Protein AF-A0A7C2YQ38-F1 (afdb_monomer)

Secondary structure (DSSP, 8-state):
--SSHHHHHHHHHHHHHHHHHHHHHHS-----PPBPHHHHHHHHHHH-HHHHHHHHHHHHHTTHHHHHHHTTSPEEEEEEEEEEE--SS--TT---EEEEEEEEEEEEEEE-HHHHHHHHHHHHHHHHHHHHHHHHHHHHHHHHHHHHHHHHHHHHHHHHHHHHHHHHHHHHHHHHHHHHTTSS-HHHHHHHHHHHHHHHHHHHHHHHHHHHHHHHHHHHHSS----BPPPPS----PPPSS--HHHHHHHHHHH-HHHHHHHHHHHHHHHHHHHHHTTTSPEEEEEEEEEEEEEESS-----EEEEEEEEEEE-

Mean predicted aligned error: 11.02 Å

Nearest PDB structures (foldseek):
  1ek9-assembly1_A  TM=8.409E-01  e=4.532E-16  Escherichia coli
  2vdd-assembly1_A  TM=8.383E-01  e=6.255E-16  Escherichia coli K-12
  2xmn-assembly1_C  TM=8.403E-01  e=1.832E-15  Escherichia coli K-12
  2wmz-assembly1_B  TM=8.077E-01  e=1.138E-14  Escherichia coli K-12
  5azs-assembly1_A  TM=7.840E-01  e=5.908E-09  Pseudomonas aeruginosa PAO1

Solvent-accessible surface area (backbone atoms only — not comparable to full-atom values): 17035 Å² total; per-residue (Å²): 138,76,76,66,64,67,58,53,56,55,54,51,50,53,50,51,53,51,49,54,54,51,50,56,64,68,56,62,79,74,69,89,66,49,48,41,72,69,56,47,46,59,36,20,69,78,43,18,63,74,49,44,54,43,48,52,52,27,60,53,24,66,46,38,33,58,59,34,45,51,70,60,35,78,45,76,47,80,50,76,47,79,46,77,49,77,72,90,80,68,64,92,89,64,72,59,37,37,36,43,36,41,36,41,39,38,41,28,50,74,41,48,65,38,55,56,44,47,24,54,42,24,45,49,47,24,54,36,24,50,27,52,34,55,42,44,48,54,52,47,53,50,54,48,49,55,30,52,53,46,28,55,51,29,54,49,53,35,52,53,45,55,51,50,47,52,53,45,49,53,51,42,54,50,44,48,54,33,34,76,72,67,77,42,52,75,64,59,43,51,56,43,51,52,50,44,53,52,45,52,52,52,42,56,52,31,53,50,50,27,51,51,28,44,50,55,34,20,63,35,35,66,48,83,77,87,47,64,58,73,82,65,96,80,78,85,82,77,79,66,84,72,80,51,66,68,58,52,53,50,51,43,71,78,64,33,35,67,55,52,32,53,51,49,52,50,52,41,52,56,48,48,54,52,27,62,69,42,60,75,46,72,30,36,30,42,39,36,34,42,37,40,42,40,48,50,80,83,62,78,56,72,72,46,75,46,80,46,73,51,77,47,76,47,112

Sequence (315 aa):
MWKNYLKISNFLRVKVILFVLLFYLFFGFKGAEALDFFECYNKAKAYDPKYLSVYYEYRASLTFPQQALASLLPQVEFSYLRRNYRFITAPYYYTDYTADTSAINLRQAILNIPNIIEYKQNDIRSDMGEKKLNYATQELIKRVADAYFEVLYYEEALRVIEEEKKAIFEQLKMIKKLFEAGEATLTDVHDVEARYSSIQFRLIEAEKNLYTAKNNLRRIIGEEPIALARLGEEVYFPEPKPSNIDEWIKIAKENSNVVKYYSLAKDIAEYEIKKQTFENLPKIDFVAGYIKTNTLEYLKTASIDYYIFGIQINF

Structure (mmCIF, N/CA/C/O backbone):
data_AF-A0A7C2YQ38-F1
#
_entry.id   AF-A0A7C2YQ38-F1
#
loop_
_atom_site.group_PDB
_atom_site.id
_atom_site.type_symbol
_atom_site.label_atom_id
_atom_site.label_alt_id
_atom_site.label_comp_id
_atom_site.label_asym_id
_atom_site.label_entity_id
_atom_site.label_seq_id
_atom_site.pdbx_PDB_ins_code
_atom_site.Cartn_x
_atom_site.Cartn_y
_atom_site.Cartn_z
_atom_site.occupancy
_atom_site.B_iso_or_equiv
_atom_site.auth_seq_id
_atom_site.auth_comp_id
_atom_site.auth_asym_id
_atom_site.auth_atom_id
_atom_site.pdbx_PDB_model_num
ATOM 1 N N . MET A 1 1 ? -11.130 70.944 30.150 1.00 50.09 1 MET A N 1
ATOM 2 C CA . MET A 1 1 ? -10.395 70.104 29.171 1.00 50.09 1 MET A CA 1
ATOM 3 C C . MET A 1 1 ? -10.361 68.594 29.486 1.00 50.09 1 MET A C 1
ATOM 5 O O . MET A 1 1 ? -9.759 67.862 28.718 1.00 50.09 1 MET A O 1
ATOM 9 N N . TRP A 1 2 ? -11.038 68.077 30.527 1.00 44.16 2 TRP A N 1
ATOM 10 C CA . TRP A 1 2 ? -10.935 66.655 30.935 1.00 44.16 2 TRP A CA 1
ATOM 11 C C . TRP A 1 2 ? -12.129 65.744 30.567 1.00 44.16 2 TRP A C 1
ATOM 13 O O . TRP A 1 2 ? -12.070 64.541 30.787 1.00 44.16 2 TRP A O 1
ATOM 23 N N . LYS A 1 3 ? -13.215 66.269 29.975 1.00 46.31 3 LYS A N 1
ATOM 24 C CA . LYS A 1 3 ? -14.412 65.462 29.633 1.00 46.31 3 LYS A CA 1
ATOM 25 C C . LYS A 1 3 ? -14.351 64.744 28.272 1.00 46.31 3 LYS A C 1
ATOM 27 O O . LYS A 1 3 ? -15.149 63.841 28.043 1.00 46.31 3 LYS A O 1
ATOM 32 N N . ASN A 1 4 ? -13.401 65.084 27.395 1.00 49.94 4 ASN A N 1
ATOM 33 C CA . ASN A 1 4 ? -13.332 64.502 26.043 1.00 49.94 4 ASN A CA 1
ATOM 34 C C . ASN A 1 4 ? -12.480 63.222 25.949 1.00 49.94 4 ASN A C 1
ATOM 36 O O . ASN A 1 4 ? -12.694 62.431 25.037 1.00 49.94 4 ASN A O 1
ATOM 40 N N . TYR A 1 5 ? -11.591 62.955 26.912 1.00 47.81 5 TYR A N 1
ATOM 41 C CA . TYR A 1 5 ? -10.738 61.757 26.892 1.00 47.81 5 TYR A CA 1
ATOM 42 C C . TYR A 1 5 ? -11.470 60.471 27.321 1.00 47.81 5 TYR A C 1
ATOM 44 O O . TYR A 1 5 ? -11.182 59.399 26.793 1.00 47.81 5 TYR A O 1
ATOM 52 N N . LEU A 1 6 ? -12.486 60.564 28.189 1.00 47.28 6 LEU A N 1
ATOM 53 C CA . LEU A 1 6 ? -13.292 59.405 28.613 1.00 47.28 6 LEU A CA 1
ATOM 54 C C . LEU A 1 6 ? -14.284 58.904 27.547 1.00 47.28 6 LEU A C 1
ATOM 56 O O . LEU A 1 6 ? -14.674 57.740 27.577 1.00 47.28 6 LEU A O 1
ATOM 60 N N . LYS A 1 7 ? -14.686 59.743 26.581 1.00 48.94 7 LYS A N 1
ATOM 61 C CA . LYS A 1 7 ? -15.554 59.303 25.472 1.00 48.94 7 LYS A CA 1
ATOM 62 C C . LYS A 1 7 ? -14.789 58.520 24.400 1.00 48.94 7 LYS A C 1
ATOM 64 O O . LYS A 1 7 ? -15.364 57.626 23.788 1.00 48.94 7 LYS A O 1
ATOM 69 N N . ILE A 1 8 ? -13.501 58.811 24.206 1.00 53.12 8 ILE A N 1
ATOM 70 C CA . ILE A 1 8 ? -12.667 58.168 23.178 1.00 53.12 8 ILE A CA 1
ATOM 71 C C . ILE A 1 8 ? -12.262 56.742 23.601 1.00 53.12 8 ILE A C 1
ATOM 73 O O . ILE A 1 8 ? -12.236 55.845 22.760 1.00 53.12 8 ILE A O 1
ATOM 77 N N . SER A 1 9 ? -12.046 56.486 24.898 1.00 53.66 9 SER A N 1
ATOM 78 C CA . SER A 1 9 ? -11.690 55.144 25.396 1.00 53.66 9 SER A CA 1
ATOM 79 C C . SER A 1 9 ? -12.843 54.135 25.301 1.00 53.66 9 SER A C 1
ATOM 81 O O . SER A 1 9 ? -12.617 52.980 24.936 1.00 53.66 9 SER A O 1
ATOM 83 N N . ASN A 1 10 ? -14.085 54.567 25.544 1.00 53.88 10 ASN A N 1
ATOM 84 C CA . ASN A 1 10 ? -15.267 53.718 25.364 1.00 53.88 10 ASN A CA 1
ATOM 85 C C . ASN A 1 10 ? -15.555 53.443 23.880 1.00 53.88 10 ASN A C 1
ATOM 87 O O . ASN A 1 10 ? -15.941 52.330 23.533 1.00 53.88 10 ASN A O 1
ATOM 91 N N . PHE A 1 11 ? -15.297 54.407 22.992 1.00 56.97 11 PHE A N 1
ATOM 92 C CA . PHE A 1 11 ? -15.486 54.223 21.549 1.00 56.97 11 PHE A CA 1
ATOM 93 C C . PHE A 1 11 ? -14.460 53.251 20.940 1.00 56.97 11 PHE A C 1
ATOM 95 O O . PHE A 1 11 ? -14.817 52.432 20.093 1.00 56.97 11 PHE A O 1
ATOM 102 N N . LEU A 1 12 ? -13.201 53.283 21.406 1.00 57.03 12 LEU A N 1
ATOM 103 C CA . LEU A 1 12 ? -12.191 52.292 21.017 1.00 57.03 12 LEU A CA 1
ATOM 104 C C . LEU A 1 12 ? -12.489 50.901 21.592 1.00 57.03 12 LEU A C 1
ATOM 106 O O . LEU A 1 12 ? -12.369 49.921 20.863 1.00 57.03 12 LEU A O 1
ATOM 110 N N . ARG A 1 13 ? -12.927 50.791 22.855 1.00 58.19 13 ARG A N 1
ATOM 111 C CA . ARG A 1 13 ? -13.306 49.494 23.451 1.00 58.19 13 ARG A CA 1
ATOM 112 C C . ARG A 1 13 ? -14.463 48.831 22.708 1.00 58.19 13 ARG A C 1
ATOM 114 O O . ARG A 1 13 ? -14.383 47.644 22.419 1.00 58.19 13 ARG A O 1
ATOM 121 N N . VAL A 1 14 ? -15.494 49.594 22.343 1.00 62.25 14 VAL A N 1
ATOM 122 C CA . VAL A 1 14 ? -16.643 49.069 21.587 1.00 62.25 14 VAL A CA 1
ATOM 123 C C . VAL A 1 14 ? -16.223 48.611 20.189 1.00 62.25 14 VAL A C 1
ATOM 125 O O . VAL A 1 14 ? -16.640 47.539 19.767 1.00 62.25 14 VAL A O 1
ATOM 128 N N . LYS A 1 15 ? -15.337 49.345 19.497 1.00 62.16 15 LYS A N 1
ATOM 129 C CA . LYS A 1 15 ? -14.805 48.915 18.193 1.00 62.16 15 LYS A CA 1
ATOM 130 C C . LYS A 1 15 ? -13.916 47.676 18.281 1.00 62.16 15 LYS A C 1
ATOM 132 O O . LYS A 1 15 ? -14.018 46.831 17.404 1.00 62.16 15 LYS A O 1
ATOM 137 N N . VAL A 1 16 ? -13.093 47.534 19.322 1.00 65.44 16 VAL A N 1
ATOM 138 C CA . VAL A 1 16 ? -12.274 46.326 19.531 1.00 65.44 16 VAL A CA 1
ATOM 139 C C . VAL A 1 16 ? -13.160 45.119 19.849 1.00 65.44 16 VAL A C 1
ATOM 141 O O . VAL A 1 16 ? -12.952 44.058 19.275 1.00 65.44 16 VAL A O 1
ATOM 144 N N . ILE A 1 17 ? -14.199 45.281 20.674 1.00 67.31 17 ILE A N 1
ATOM 145 C CA . ILE A 1 17 ? -15.166 44.210 20.971 1.00 67.31 17 ILE A CA 1
ATOM 146 C C . ILE A 1 17 ? -15.957 43.815 19.712 1.00 67.31 17 ILE A C 1
ATOM 148 O O . ILE A 1 17 ? -16.105 42.628 19.435 1.00 67.31 17 ILE A O 1
ATOM 152 N N . LEU A 1 18 ? -16.399 44.788 18.905 1.00 64.75 18 LEU A N 1
ATOM 153 C CA . LEU A 1 18 ? -17.049 44.531 17.613 1.00 64.75 18 LEU A CA 1
ATOM 154 C C . LEU A 1 18 ? -16.111 43.859 16.608 1.00 64.75 18 LEU A C 1
ATOM 156 O O . LEU A 1 18 ? -16.561 42.994 15.867 1.00 64.75 18 LEU A O 1
ATOM 160 N N . PHE A 1 19 ? -14.823 44.211 16.593 1.00 65.69 19 PHE A N 1
ATOM 161 C CA . PHE A 1 19 ? -13.836 43.600 15.702 1.00 65.69 19 PHE A CA 1
ATOM 162 C C . PHE A 1 19 ? -13.500 42.163 16.124 1.00 65.69 19 PHE A C 1
ATOM 164 O O . PHE A 1 19 ? -13.376 41.302 15.265 1.00 65.69 19 PHE A O 1
ATOM 171 N N . VAL A 1 20 ? -13.439 41.870 17.429 1.00 63.84 20 VAL A N 1
ATOM 172 C CA . VAL A 1 20 ? -13.268 40.501 17.954 1.00 63.84 20 VAL A CA 1
ATOM 173 C C . VAL A 1 20 ? -14.511 39.639 17.687 1.00 63.84 20 VAL A C 1
ATOM 175 O O . VAL A 1 20 ? -14.368 38.482 17.302 1.00 63.84 20 VAL A O 1
ATOM 178 N N . LEU A 1 21 ? -15.722 40.200 17.801 1.00 59.84 21 LEU A N 1
ATOM 179 C CA . LEU A 1 21 ? -16.973 39.516 17.437 1.00 59.84 21 LEU A CA 1
ATOM 180 C C . LEU A 1 21 ? -17.090 39.263 15.925 1.00 59.84 21 LEU A C 1
ATOM 182 O O . LEU A 1 21 ? -17.513 38.183 15.522 1.00 59.84 21 LEU A O 1
ATOM 186 N N . LEU A 1 22 ? -16.667 40.212 15.083 1.00 59.94 22 LEU A N 1
ATOM 187 C CA . LEU A 1 22 ? -16.601 40.031 13.626 1.00 59.94 22 LEU A CA 1
ATOM 188 C C . LEU A 1 22 ? -15.510 39.037 13.208 1.00 59.94 22 LEU A C 1
ATOM 190 O O . LEU A 1 22 ? -15.711 38.294 12.251 1.00 59.94 22 LEU A O 1
ATOM 194 N N . PHE A 1 23 ? -14.393 38.967 13.936 1.00 57.75 23 PHE A N 1
ATOM 195 C CA . PHE A 1 23 ? -13.338 37.979 13.697 1.00 57.75 23 PHE A CA 1
ATOM 196 C C . PHE A 1 23 ? -13.794 36.557 14.062 1.00 57.75 23 PHE A C 1
ATOM 198 O O . PHE A 1 23 ? -13.494 35.619 13.329 1.00 57.75 23 PHE A O 1
ATOM 205 N N . TYR A 1 24 ? -14.597 36.404 15.123 1.00 57.00 24 TYR A N 1
ATOM 206 C CA . TYR A 1 24 ? -15.258 35.138 15.480 1.00 57.00 24 TYR A CA 1
ATOM 207 C C . TYR A 1 24 ? -16.374 34.722 14.503 1.00 57.00 24 TYR A C 1
ATOM 209 O O . TYR A 1 24 ? -16.662 33.537 14.380 1.00 57.00 24 TYR A O 1
ATOM 217 N N . LEU A 1 25 ? -16.992 35.673 13.796 1.00 55.84 25 LEU A N 1
ATOM 218 C CA . LEU A 1 25 ? -17.982 35.399 12.745 1.00 55.84 25 LEU A CA 1
ATOM 219 C C . LEU A 1 25 ? -17.340 35.033 11.394 1.00 55.84 25 LEU A C 1
ATOM 221 O O . LEU A 1 25 ? -17.961 34.323 10.608 1.00 55.84 25 LEU A O 1
ATOM 225 N N . PHE A 1 26 ? -16.110 35.490 11.125 1.00 51.31 26 PHE A N 1
ATOM 226 C CA . PHE A 1 26 ? -15.375 35.189 9.887 1.00 51.31 26 PHE A CA 1
ATOM 227 C C . PHE A 1 26 ? -14.464 33.958 9.982 1.00 51.31 26 PHE A C 1
ATOM 229 O O . PHE A 1 26 ? -14.290 33.257 8.985 1.00 51.31 26 PHE A O 1
ATOM 236 N N . PHE A 1 27 ? -13.921 33.641 11.161 1.00 53.16 27 PHE A N 1
ATOM 237 C CA . PHE A 1 27 ? -13.373 32.311 11.433 1.00 53.16 27 PHE A CA 1
ATOM 238 C C . PHE A 1 27 ? -14.529 31.393 11.795 1.00 53.16 27 PHE A C 1
ATOM 240 O O . PHE A 1 27 ? -14.828 31.178 12.966 1.00 53.16 27 PHE A O 1
ATOM 247 N N . GLY A 1 28 ? -15.213 30.916 10.753 1.00 45.47 28 GLY A N 1
ATOM 248 C CA . GLY A 1 28 ? -16.338 30.008 10.876 1.00 45.47 28 GLY A CA 1
ATOM 249 C C . GLY A 1 28 ? -16.062 28.940 11.925 1.00 45.47 28 GLY A C 1
ATOM 250 O O . GLY A 1 28 ? -15.048 28.240 11.869 1.00 45.47 28 GLY A O 1
ATOM 251 N N . PHE A 1 29 ? -16.989 28.825 12.874 1.00 45.28 29 PHE A N 1
ATOM 252 C CA . PHE A 1 29 ? -17.226 27.581 13.581 1.00 45.28 29 PHE A CA 1
ATOM 253 C C . PHE A 1 29 ? -17.320 26.489 12.512 1.00 45.28 29 PHE A C 1
ATOM 255 O O . PHE A 1 29 ? -18.365 26.306 11.891 1.00 45.28 29 PHE A O 1
ATOM 262 N N . LYS A 1 30 ? -16.224 25.764 12.266 1.00 49.22 30 LYS A N 1
ATOM 263 C CA . LYS A 1 30 ? -16.366 24.387 11.821 1.00 49.22 30 LYS A CA 1
ATOM 264 C C . LYS A 1 30 ? -17.066 23.723 12.988 1.00 49.22 30 LYS A C 1
ATOM 266 O O . LYS A 1 30 ? -16.442 23.492 14.024 1.00 49.22 30 LYS A O 1
ATOM 271 N N . GLY A 1 31 ? -18.380 23.552 12.860 1.00 43.62 31 GLY A N 1
ATOM 272 C CA . GLY A 1 31 ? -19.107 22.662 13.742 1.00 43.62 31 GLY A CA 1
ATOM 273 C C . GLY A 1 31 ? -18.291 21.382 13.829 1.00 43.62 31 GLY A C 1
ATOM 274 O O . GLY A 1 31 ? -17.765 20.912 12.818 1.00 43.62 31 GLY A O 1
ATOM 275 N N . ALA A 1 32 ? -18.101 20.881 15.044 1.00 53.31 32 ALA A N 1
ATOM 276 C CA . ALA A 1 32 ? -17.631 19.524 15.240 1.00 53.31 32 ALA A CA 1
ATOM 277 C C . ALA A 1 32 ? -18.749 18.597 14.743 1.00 53.31 32 ALA A C 1
ATOM 279 O O . ALA A 1 32 ? -19.528 18.065 15.529 1.00 53.31 32 ALA A O 1
ATOM 280 N N . GLU A 1 33 ? -18.906 18.524 13.423 1.00 69.12 33 GLU A N 1
ATOM 281 C CA . GLU A 1 33 ? -19.765 17.555 12.776 1.00 69.12 33 GLU A CA 1
ATOM 282 C C . GLU A 1 33 ? -19.118 16.193 12.983 1.00 69.12 33 GLU A C 1
ATOM 284 O O . GLU A 1 33 ? -17.893 16.039 12.940 1.00 69.12 33 GLU A O 1
ATOM 289 N N . ALA A 1 34 ? -19.952 15.223 13.336 1.00 77.00 34 ALA A N 1
ATOM 290 C CA . ALA A 1 34 ? -19.492 13.869 13.539 1.00 77.00 34 ALA A CA 1
ATOM 291 C C . ALA A 1 34 ? -18.930 13.349 12.211 1.00 77.00 34 ALA A C 1
ATOM 293 O O . ALA A 1 34 ? -19.574 13.487 11.173 1.00 77.00 34 ALA A O 1
ATOM 294 N N . LEU A 1 35 ? -17.737 12.759 12.253 1.00 82.81 35 LEU A N 1
ATOM 295 C CA . LEU A 1 35 ? -17.070 12.234 11.068 1.00 82.81 35 LEU A CA 1
ATOM 296 C C . LEU A 1 35 ? -17.931 11.134 10.442 1.00 82.81 35 LEU A C 1
ATOM 298 O O . LEU A 1 35 ? -18.225 10.111 11.076 1.00 82.81 35 LEU A O 1
ATOM 302 N N . ASP A 1 36 ? -18.318 11.348 9.190 1.00 89.31 36 ASP A N 1
ATOM 303 C CA . ASP A 1 36 ? -18.982 10.336 8.377 1.00 89.31 36 ASP A CA 1
ATOM 304 C C . ASP A 1 36 ? -17.959 9.365 7.763 1.00 89.31 36 ASP A C 1
ATOM 306 O O . ASP A 1 36 ? -16.774 9.681 7.594 1.00 89.31 36 ASP A O 1
ATOM 310 N N . PHE A 1 37 ? -18.419 8.174 7.383 1.00 90.56 37 PHE A N 1
ATOM 311 C CA . PHE A 1 37 ? -17.608 7.154 6.727 1.00 90.56 37 PHE A CA 1
ATOM 312 C C . PHE A 1 37 ? -16.851 7.705 5.507 1.00 90.56 37 PHE A C 1
ATOM 314 O O . PHE A 1 37 ? -15.652 7.449 5.347 1.00 90.56 37 PHE A O 1
ATOM 321 N N . PHE A 1 38 ? -17.517 8.493 4.655 1.00 91.56 38 PHE A N 1
ATOM 322 C CA . PHE A 1 38 ? -16.880 9.059 3.463 1.00 91.56 38 PHE A CA 1
ATOM 323 C C . PHE A 1 38 ? -15.791 10.077 3.807 1.00 91.56 38 PHE A C 1
ATOM 325 O O . PHE A 1 38 ? -14.772 10.150 3.113 1.00 91.56 38 PHE A O 1
ATOM 332 N N . GLU A 1 39 ? -15.957 10.835 4.889 1.00 92.06 39 GLU A N 1
ATOM 333 C CA . GLU A 1 39 ? -14.929 11.753 5.374 1.00 92.06 39 GLU A CA 1
ATOM 334 C C . GLU A 1 39 ? -13.723 10.997 5.929 1.00 92.06 39 GLU A C 1
ATOM 336 O O . GLU A 1 39 ? -12.584 11.321 5.575 1.00 92.06 39 GLU A O 1
ATOM 341 N N . CYS A 1 40 ? -13.957 9.941 6.718 1.00 93.06 40 CYS A N 1
ATOM 342 C CA . CYS A 1 40 ? -12.902 9.044 7.184 1.00 93.06 40 CYS A CA 1
ATOM 343 C C . CYS A 1 40 ? -12.133 8.431 6.008 1.00 93.06 40 CYS A C 1
ATOM 345 O O . CYS A 1 40 ? -10.903 8.433 6.016 1.00 93.06 40 CYS A O 1
ATOM 347 N N . TYR A 1 41 ? -12.827 7.966 4.967 1.00 95.00 41 TYR A N 1
ATOM 348 C CA . TYR A 1 41 ? -12.193 7.428 3.762 1.00 95.00 41 TYR A CA 1
ATOM 349 C C . TYR A 1 41 ? -11.358 8.482 3.020 1.00 95.00 41 TYR A C 1
ATOM 351 O O . TYR A 1 41 ? -10.209 8.220 2.652 1.00 95.00 41 TYR A O 1
ATOM 359 N N . ASN A 1 42 ? -11.890 9.692 2.833 1.00 93.88 42 ASN A N 1
ATOM 360 C CA . ASN A 1 42 ? -11.166 10.776 2.169 1.00 93.88 42 ASN A CA 1
ATOM 361 C C . ASN A 1 42 ? -9.903 11.183 2.938 1.00 93.88 42 ASN A C 1
ATOM 363 O O . ASN A 1 42 ? -8.855 11.390 2.323 1.00 93.88 42 ASN A O 1
ATOM 367 N N . LYS A 1 43 ? -9.972 11.236 4.273 1.00 93.75 43 LYS A N 1
ATOM 368 C CA . LYS A 1 43 ? -8.799 11.450 5.131 1.00 93.75 43 LYS A CA 1
ATOM 369 C C . LYS A 1 43 ? -7.816 10.291 5.023 1.00 93.75 43 LYS A C 1
ATOM 371 O O . LYS A 1 43 ? -6.628 10.518 4.810 1.00 93.75 43 LYS A O 1
ATOM 376 N N . ALA A 1 44 ? -8.299 9.052 5.057 1.00 95.94 44 ALA A N 1
ATOM 377 C CA . ALA A 1 44 ? -7.456 7.869 4.936 1.00 95.94 44 ALA A CA 1
ATOM 378 C C . ALA A 1 44 ? -6.634 7.857 3.637 1.00 95.94 44 ALA A C 1
ATOM 380 O O . ALA A 1 44 ? -5.462 7.497 3.661 1.00 95.94 44 ALA A O 1
ATOM 381 N N . LYS A 1 45 ? -7.178 8.339 2.511 1.00 95.69 45 LYS A N 1
ATOM 382 C CA . LYS A 1 45 ? -6.406 8.475 1.259 1.00 95.69 45 LYS A CA 1
ATOM 383 C C . LYS A 1 45 ? -5.194 9.405 1.375 1.00 95.69 45 LYS A C 1
ATOM 385 O O . LYS A 1 45 ? -4.252 9.252 0.600 1.00 95.69 45 LYS A O 1
ATOM 390 N N . ALA A 1 46 ? -5.232 10.377 2.285 1.00 94.50 46 ALA A N 1
ATOM 391 C CA . ALA A 1 46 ? -4.164 11.350 2.490 1.00 94.50 46 ALA A CA 1
ATOM 392 C C . ALA A 1 46 ? -3.147 10.926 3.562 1.00 94.50 46 ALA A C 1
ATOM 394 O O . ALA A 1 46 ? -2.031 11.440 3.542 1.00 94.50 46 ALA A O 1
ATOM 395 N N . TYR A 1 47 ? -3.510 10.014 4.470 1.00 94.88 47 TYR A N 1
ATOM 396 C CA . TYR A 1 47 ? -2.692 9.679 5.642 1.00 94.88 47 TYR A CA 1
ATOM 397 C C . TYR A 1 47 ? -2.315 8.197 5.767 1.00 94.88 47 TYR A C 1
ATOM 399 O O . TYR A 1 47 ? -1.285 7.912 6.375 1.00 94.88 47 TYR A O 1
ATOM 407 N N . ASP A 1 48 ? -3.077 7.257 5.194 1.00 97.12 48 ASP A N 1
ATOM 408 C CA . ASP A 1 48 ? -2.801 5.819 5.315 1.00 97.12 48 ASP A CA 1
ATOM 409 C C . ASP A 1 48 ? -1.490 5.455 4.589 1.00 97.12 48 ASP A C 1
ATOM 411 O O . ASP A 1 48 ? -1.435 5.490 3.353 1.00 97.12 48 ASP A O 1
ATOM 415 N N . PRO A 1 49 ? -0.425 5.040 5.308 1.00 95.38 49 PRO A N 1
ATOM 416 C CA . PRO A 1 49 ? 0.874 4.785 4.685 1.00 95.38 49 PRO A CA 1
ATOM 417 C C . PRO A 1 49 ? 0.844 3.612 3.700 1.00 95.38 49 PRO A C 1
ATOM 419 O O . PRO A 1 49 ? 1.583 3.610 2.715 1.00 95.38 49 PRO A O 1
ATOM 422 N N . LYS A 1 50 ? -0.023 2.617 3.941 1.00 96.06 50 LYS A N 1
ATOM 423 C CA . LYS A 1 50 ? -0.169 1.448 3.060 1.00 96.06 50 LYS A CA 1
ATOM 424 C C . LYS A 1 50 ? -0.720 1.858 1.695 1.00 96.06 50 LYS A C 1
ATOM 426 O O . LYS A 1 50 ? -0.184 1.432 0.675 1.00 96.06 50 LYS A O 1
ATOM 431 N N . TYR A 1 51 ? -1.759 2.691 1.669 1.00 97.94 51 TYR A N 1
ATOM 432 C CA . TYR A 1 51 ? -2.308 3.250 0.437 1.00 97.94 51 TYR A CA 1
ATOM 433 C C . TYR A 1 51 ? -1.321 4.207 -0.243 1.00 97.94 51 TYR A C 1
ATOM 435 O O . TYR A 1 51 ? -1.066 4.063 -1.440 1.00 97.94 51 TYR A O 1
ATOM 443 N N . LEU A 1 52 ? -0.721 5.138 0.509 1.00 97.62 52 LEU A N 1
ATOM 444 C CA . LEU A 1 52 ? 0.220 6.117 -0.044 1.00 97.62 52 LEU A CA 1
ATOM 445 C C . LEU A 1 52 ? 1.441 5.456 -0.697 1.00 97.62 52 LEU A C 1
ATOM 447 O O . LEU A 1 52 ? 1.847 5.891 -1.772 1.00 97.62 52 LEU A O 1
ATOM 451 N N . SER A 1 53 ? 1.986 4.384 -0.108 1.00 98.00 53 SER A N 1
ATOM 452 C CA . SER A 1 53 ? 3.083 3.606 -0.708 1.00 98.00 53 SER A CA 1
ATOM 453 C C . SER A 1 53 ? 2.725 3.151 -2.123 1.00 98.00 53 SER A C 1
ATOM 455 O O . SER A 1 53 ? 3.447 3.437 -3.075 1.00 98.00 53 SER A O 1
ATOM 457 N N . VAL A 1 54 ? 1.563 2.512 -2.283 1.00 98.25 54 VAL A N 1
ATOM 458 C CA . VAL A 1 54 ? 1.107 2.005 -3.586 1.00 98.25 54 VAL A CA 1
ATOM 459 C C . VAL A 1 54 ? 0.751 3.147 -4.540 1.00 98.25 54 VAL A C 1
ATOM 461 O O . VAL A 1 54 ? 1.005 3.057 -5.739 1.00 98.25 54 VAL A O 1
ATOM 464 N N . TYR A 1 55 ? 0.203 4.248 -4.030 1.00 98.38 55 TYR A N 1
ATOM 465 C CA . TYR A 1 55 ? -0.074 5.436 -4.833 1.00 98.38 55 TYR A CA 1
ATOM 466 C C . TYR A 1 55 ? 1.201 6.043 -5.433 1.00 98.38 55 TYR A C 1
ATOM 468 O O . TYR A 1 55 ? 1.221 6.369 -6.622 1.00 98.38 55 TYR A O 1
ATOM 476 N N . TYR A 1 56 ? 2.276 6.167 -4.652 1.00 98.38 56 TYR A N 1
ATOM 477 C CA . TYR A 1 56 ? 3.549 6.675 -5.165 1.00 98.38 56 TYR A CA 1
ATOM 478 C C . TYR A 1 56 ? 4.267 5.667 -6.070 1.00 98.38 56 TYR A C 1
ATOM 480 O O . TYR A 1 56 ? 4.882 6.082 -7.051 1.00 98.38 56 TYR A O 1
ATOM 488 N N . GLU A 1 57 ? 4.122 4.361 -5.831 1.00 97.81 57 GLU A N 1
ATOM 489 C CA . GLU A 1 57 ? 4.559 3.329 -6.784 1.00 97.81 57 GLU A CA 1
ATOM 490 C C . GLU A 1 57 ? 3.832 3.451 -8.130 1.00 97.81 57 GLU A C 1
ATOM 492 O O . GLU A 1 57 ? 4.470 3.414 -9.182 1.00 97.81 57 GLU A O 1
ATOM 497 N N . TYR A 1 58 ? 2.511 3.664 -8.120 1.00 98.31 58 TYR A N 1
ATOM 498 C CA . TYR A 1 58 ? 1.748 3.928 -9.340 1.00 98.31 58 TYR A CA 1
ATOM 499 C C . TYR A 1 58 ? 2.238 5.201 -10.040 1.00 98.31 58 TYR A C 1
ATOM 501 O O . TYR A 1 58 ? 2.498 5.184 -11.243 1.00 98.31 58 TYR A O 1
ATOM 509 N N . ARG A 1 59 ? 2.450 6.295 -9.298 1.00 98.25 59 ARG A N 1
ATOM 510 C CA . ARG A 1 59 ? 3.006 7.536 -9.862 1.00 98.25 59 ARG A CA 1
ATOM 511 C C . ARG A 1 59 ? 4.373 7.322 -10.508 1.00 98.25 59 ARG A C 1
ATOM 513 O O . ARG A 1 59 ? 4.614 7.884 -11.571 1.00 98.25 59 ARG A O 1
ATOM 520 N N . ALA A 1 60 ? 5.235 6.505 -9.906 1.00 98.19 60 ALA A N 1
ATOM 521 C CA . ALA A 1 60 ? 6.505 6.122 -10.512 1.00 98.19 60 ALA A CA 1
ATOM 522 C C . ALA A 1 60 ? 6.288 5.294 -11.790 1.00 98.19 60 ALA A C 1
ATOM 524 O O . ALA A 1 60 ? 6.939 5.558 -12.800 1.00 98.19 60 ALA A O 1
ATOM 525 N N . SER A 1 61 ? 5.327 4.363 -11.788 1.00 97.81 61 SER A N 1
ATOM 526 C CA . SER A 1 61 ? 5.037 3.517 -12.953 1.00 97.81 61 SER A CA 1
ATOM 527 C C . SER A 1 61 ? 4.579 4.297 -14.190 1.00 97.81 61 SER A C 1
ATOM 529 O O . SER A 1 61 ? 4.947 3.927 -15.302 1.00 97.81 61 SER A O 1
ATOM 531 N N . LEU A 1 62 ? 3.905 5.441 -14.008 1.00 98.00 62 LEU A N 1
ATOM 532 C CA . LEU A 1 62 ? 3.526 6.346 -15.106 1.00 98.00 62 LEU A CA 1
ATOM 533 C C . LEU A 1 62 ? 4.734 6.915 -15.868 1.00 98.00 62 LEU A C 1
ATOM 535 O O . LEU A 1 62 ? 4.590 7.393 -16.992 1.00 98.00 62 LEU A O 1
ATOM 539 N N . THR A 1 63 ? 5.927 6.897 -15.266 1.00 97.88 63 THR A N 1
ATOM 540 C CA . THR A 1 63 ? 7.154 7.398 -15.902 1.00 97.88 63 THR A CA 1
ATOM 541 C C . THR A 1 63 ? 7.858 6.340 -16.749 1.00 97.88 63 THR A C 1
ATOM 543 O O . THR A 1 63 ? 8.654 6.692 -17.620 1.00 97.88 63 THR A O 1
ATOM 546 N N . PHE A 1 64 ? 7.553 5.052 -16.553 1.00 97.19 64 PHE A N 1
ATOM 547 C CA . PHE A 1 64 ? 8.222 3.959 -17.261 1.00 97.19 64 PHE A CA 1
ATOM 548 C C . PHE A 1 64 ? 8.086 4.041 -18.789 1.00 97.19 64 PHE A C 1
ATOM 550 O O . PHE A 1 64 ? 9.104 3.871 -19.464 1.00 97.19 64 PHE A O 1
ATOM 557 N N . PRO A 1 65 ? 6.908 4.354 -19.375 1.00 96.50 65 PRO A N 1
ATOM 558 C CA . PRO A 1 65 ? 6.784 4.464 -20.828 1.00 96.50 65 PRO A CA 1
ATOM 559 C C . PRO A 1 65 ? 7.674 5.573 -21.399 1.00 96.50 65 PRO A C 1
ATOM 561 O O . PRO A 1 65 ? 8.288 5.399 -22.448 1.00 96.50 65 PRO A O 1
ATOM 564 N N . GLN A 1 66 ? 7.799 6.700 -20.689 1.00 96.12 66 GLN A N 1
ATOM 565 C CA . GLN A 1 66 ? 8.646 7.821 -21.106 1.00 96.12 66 GLN A CA 1
ATOM 566 C C . GLN A 1 66 ? 10.137 7.484 -21.003 1.00 96.12 66 GLN A C 1
ATOM 568 O O . GLN A 1 66 ? 10.905 7.817 -21.904 1.00 96.12 66 GLN A O 1
ATOM 573 N N . GLN A 1 67 ? 10.546 6.786 -19.941 1.00 95.88 67 GLN A N 1
ATOM 574 C CA . GLN A 1 67 ? 11.923 6.306 -19.787 1.00 95.88 67 GLN A CA 1
ATOM 575 C C . GLN A 1 67 ? 12.299 5.328 -20.904 1.00 95.88 67 GLN A C 1
ATOM 577 O O . GLN A 1 67 ? 13.368 5.445 -21.500 1.00 95.88 67 GLN A O 1
ATOM 582 N N . ALA A 1 68 ? 11.397 4.408 -21.243 1.00 95.56 68 ALA A N 1
ATOM 583 C CA . ALA A 1 68 ? 11.623 3.467 -22.330 1.00 95.56 68 ALA A CA 1
ATOM 584 C C . ALA A 1 68 ? 11.628 4.161 -23.702 1.00 95.56 68 ALA A C 1
ATOM 586 O O . ALA A 1 68 ? 12.474 3.854 -24.542 1.00 95.56 68 ALA A O 1
ATOM 587 N N . LEU A 1 69 ? 10.749 5.149 -23.912 1.00 95.56 69 LEU A N 1
ATOM 588 C CA . LEU A 1 69 ? 10.728 5.964 -25.128 1.00 95.56 69 LEU A CA 1
ATOM 589 C C . LEU A 1 69 ? 12.040 6.729 -25.323 1.00 95.56 69 LEU A C 1
ATOM 591 O O . LEU A 1 69 ? 12.505 6.836 -26.453 1.00 95.56 69 LEU A O 1
ATOM 595 N N . ALA A 1 70 ? 12.669 7.217 -24.250 1.00 95.44 70 ALA A N 1
ATOM 596 C CA . ALA A 1 70 ? 13.941 7.931 -24.345 1.00 95.44 70 ALA A CA 1
ATOM 597 C C . ALA A 1 70 ? 15.018 7.100 -25.063 1.00 95.44 70 ALA A C 1
ATOM 599 O O . ALA A 1 70 ? 15.759 7.641 -25.880 1.00 95.44 70 ALA A O 1
ATOM 600 N N . SER A 1 71 ? 15.049 5.779 -24.855 1.00 92.12 71 SER A N 1
ATOM 601 C CA . SER A 1 71 ? 15.986 4.873 -25.544 1.00 92.12 71 SER A CA 1
ATOM 602 C C . SER A 1 71 ? 15.785 4.781 -27.067 1.00 92.12 71 SER A C 1
ATOM 604 O O . SER A 1 71 ? 16.664 4.292 -27.777 1.00 92.12 71 SER A O 1
ATOM 606 N N . LEU A 1 72 ? 14.631 5.232 -27.567 1.00 93.00 72 LEU A N 1
ATOM 607 C CA . LEU A 1 72 ? 14.269 5.288 -28.986 1.00 93.00 72 LEU A CA 1
ATOM 608 C C . LEU A 1 72 ? 14.440 6.694 -29.581 1.00 93.00 72 LEU A C 1
ATOM 610 O O . LEU A 1 72 ? 14.290 6.867 -30.789 1.00 93.00 72 LEU A O 1
ATOM 614 N N . LEU A 1 73 ? 14.725 7.700 -28.753 1.00 95.75 73 LEU A N 1
ATOM 615 C CA . LEU A 1 73 ? 14.932 9.090 -29.158 1.00 95.75 73 LEU A CA 1
ATOM 616 C C . LEU A 1 73 ? 16.429 9.407 -29.319 1.00 95.75 73 LEU A C 1
ATOM 618 O O . LEU A 1 73 ? 17.271 8.631 -28.853 1.00 95.75 73 LEU A O 1
ATOM 622 N N . PRO A 1 74 ? 16.785 10.551 -29.939 1.00 96.69 74 PRO A N 1
ATOM 623 C CA . PRO A 1 74 ? 18.183 10.899 -30.116 1.00 96.69 74 PRO A CA 1
ATOM 624 C C . PRO A 1 74 ? 18.805 11.231 -28.762 1.00 96.69 74 PRO A C 1
ATOM 626 O O . PRO A 1 74 ? 18.356 12.137 -28.059 1.00 96.69 74 PRO A O 1
ATOM 629 N N . GLN A 1 75 ? 19.857 10.508 -28.409 1.00 95.88 75 GLN A N 1
ATOM 630 C CA . GLN A 1 75 ? 20.648 10.730 -27.208 1.00 95.88 75 GLN A CA 1
ATOM 631 C C . GLN A 1 75 ? 21.813 11.650 -27.556 1.00 95.88 75 GLN A C 1
ATOM 633 O O . GLN A 1 75 ? 22.617 11.319 -28.428 1.00 95.88 75 GLN A O 1
ATOM 638 N N . VAL A 1 76 ? 21.897 12.801 -26.888 1.00 96.69 76 VAL A N 1
ATOM 639 C CA . VAL A 1 76 ? 22.993 13.763 -27.046 1.00 96.69 76 VAL A CA 1
ATOM 640 C C . VAL A 1 76 ? 23.774 13.828 -25.745 1.00 96.69 76 VAL A C 1
ATOM 642 O O . VAL A 1 76 ? 23.222 14.170 -24.702 1.00 96.69 76 VAL A O 1
ATOM 645 N N . GLU A 1 77 ? 25.064 13.539 -25.815 1.00 96.75 77 GLU A N 1
ATOM 646 C CA . GLU A 1 77 ? 25.975 13.594 -24.681 1.00 96.75 77 GLU A CA 1
ATOM 647 C C . GLU A 1 77 ? 27.067 14.627 -24.943 1.00 96.75 77 GLU A C 1
ATOM 649 O O . GLU A 1 77 ? 27.723 14.605 -25.984 1.00 96.75 77 GLU A O 1
ATOM 654 N N . PHE A 1 78 ? 27.286 15.515 -23.976 1.00 97.38 78 PHE A N 1
ATOM 655 C CA . PHE A 1 78 ? 28.458 16.379 -23.934 1.00 97.38 78 PHE A CA 1
ATOM 656 C C . PHE A 1 78 ? 29.402 15.887 -22.843 1.00 97.38 78 PHE A C 1
ATOM 658 O O . PHE A 1 78 ? 28.989 15.684 -21.703 1.00 97.38 78 PHE A O 1
ATOM 665 N N . SER A 1 79 ? 30.681 15.759 -23.171 1.00 96.56 79 SER A N 1
ATOM 666 C CA . SER A 1 79 ? 31.728 15.448 -22.205 1.00 96.56 79 SER A CA 1
ATOM 667 C C . SER A 1 79 ? 32.893 16.420 -22.338 1.00 96.56 79 SER A C 1
ATOM 669 O O . SER A 1 79 ? 33.242 16.875 -23.428 1.00 96.56 79 SER A O 1
ATOM 671 N N . TYR A 1 80 ? 33.501 16.739 -21.200 1.00 96.44 80 TYR A N 1
ATOM 672 C CA . TYR A 1 80 ? 34.761 17.462 -21.112 1.00 96.44 80 TYR A CA 1
ATOM 673 C C . TYR A 1 80 ? 35.689 16.682 -20.192 1.00 96.44 80 TYR A C 1
ATOM 675 O O . TYR A 1 80 ? 35.301 16.276 -19.095 1.00 96.44 80 TYR A O 1
ATOM 683 N N . LEU A 1 81 ? 36.911 16.456 -20.649 1.00 95.19 81 LEU A N 1
ATOM 684 C CA . LEU A 1 81 ? 37.875 15.619 -19.968 1.00 95.19 81 LEU A CA 1
ATOM 685 C C . LEU A 1 81 ? 39.250 16.265 -20.018 1.00 95.19 81 LEU A C 1
ATOM 687 O O . LEU A 1 81 ? 39.783 16.520 -21.094 1.00 95.19 81 LEU A O 1
ATOM 691 N N . ARG A 1 82 ? 39.847 16.451 -18.842 1.00 94.31 82 ARG A N 1
ATOM 692 C CA . ARG A 1 82 ? 41.237 16.870 -18.695 1.00 94.31 82 ARG A CA 1
ATOM 693 C C . ARG A 1 82 ? 42.076 15.688 -18.237 1.00 94.31 82 ARG A C 1
ATOM 695 O O . ARG A 1 82 ? 41.804 15.100 -17.192 1.00 94.31 82 ARG A O 1
ATOM 702 N N . ARG A 1 83 ? 43.087 15.324 -19.020 1.00 92.38 83 ARG A N 1
ATOM 703 C CA . ARG A 1 83 ? 44.017 14.229 -18.721 1.00 92.38 83 ARG A CA 1
ATOM 704 C C . ARG A 1 83 ? 45.420 14.778 -18.551 1.00 92.38 83 ARG A C 1
ATOM 706 O O . ARG A 1 83 ? 45.906 15.491 -19.419 1.00 92.38 83 ARG A O 1
ATOM 713 N N . ASN A 1 84 ? 46.078 14.382 -17.470 1.00 91.25 84 ASN A N 1
ATOM 714 C CA . ASN A 1 84 ? 47.487 14.678 -17.244 1.00 91.25 84 ASN A CA 1
ATOM 715 C C . ASN A 1 84 ? 48.279 13.408 -17.544 1.00 91.25 84 ASN A C 1
ATOM 717 O O . ASN A 1 84 ? 48.091 12.391 -16.873 1.00 91.25 84 ASN A O 1
ATOM 721 N N . TYR A 1 85 ? 49.139 13.456 -18.551 1.00 87.56 85 TYR A N 1
ATOM 722 C CA . TYR A 1 85 ? 50.009 12.346 -18.906 1.00 87.56 85 TYR A CA 1
ATOM 723 C C . TYR A 1 85 ? 51.370 12.572 -18.266 1.00 87.56 85 TYR A C 1
ATOM 725 O O . TYR A 1 85 ? 52.037 13.562 -18.562 1.00 87.56 85 TYR A O 1
ATOM 733 N N . ARG A 1 86 ? 51.756 11.648 -17.380 1.00 88.50 86 ARG A N 1
ATOM 734 C CA . ARG A 1 86 ? 53.079 11.602 -16.761 1.00 88.50 86 ARG A CA 1
ATOM 735 C C . ARG A 1 86 ? 53.840 10.393 -17.279 1.00 88.50 86 ARG A C 1
ATOM 737 O O . ARG A 1 86 ? 53.417 9.258 -17.046 1.00 88.50 86 ARG A O 1
ATOM 744 N N . PHE A 1 87 ? 54.949 10.620 -17.965 1.00 84.69 87 PHE A N 1
ATOM 745 C CA . PHE A 1 87 ? 55.773 9.551 -18.512 1.00 84.69 87 PHE A CA 1
ATOM 746 C C . PHE A 1 87 ? 56.801 9.091 -17.476 1.00 84.69 87 PHE A C 1
ATOM 748 O O . PHE A 1 87 ? 57.696 9.832 -17.092 1.00 84.69 87 PHE A O 1
ATOM 755 N N . ILE A 1 88 ? 56.678 7.839 -17.025 1.00 83.94 88 ILE A N 1
ATOM 756 C CA . ILE A 1 88 ? 57.626 7.222 -16.078 1.00 83.94 88 ILE A CA 1
ATOM 757 C C . ILE A 1 88 ? 58.839 6.641 -16.824 1.00 83.94 88 ILE A C 1
ATOM 759 O O . ILE A 1 88 ? 59.966 6.680 -16.338 1.00 83.94 88 ILE A O 1
ATOM 763 N N . THR A 1 89 ? 58.625 6.102 -18.026 1.00 85.75 89 THR A N 1
ATOM 764 C CA . THR A 1 89 ? 59.687 5.620 -18.918 1.00 85.75 89 THR A CA 1
ATOM 765 C C . THR A 1 89 ? 59.271 5.903 -20.355 1.00 85.75 89 THR A C 1
ATOM 767 O O . THR A 1 89 ? 58.303 5.327 -20.847 1.00 85.75 89 THR A O 1
ATOM 770 N N . ALA A 1 90 ? 59.977 6.815 -21.016 1.00 80.06 90 ALA A N 1
ATOM 771 C CA . ALA A 1 90 ? 59.758 7.174 -22.411 1.00 80.06 90 ALA A CA 1
ATOM 772 C C . ALA A 1 90 ? 61.081 7.652 -23.038 1.00 80.06 90 ALA A C 1
ATOM 774 O O . ALA A 1 90 ? 62.001 8.032 -22.308 1.00 80.06 90 ALA A O 1
ATOM 775 N N . PRO A 1 91 ? 61.212 7.626 -24.375 1.00 84.75 91 PRO A N 1
ATOM 776 C CA . PRO A 1 91 ? 62.339 8.255 -25.055 1.00 84.75 91 PRO A CA 1
ATOM 777 C C . PRO A 1 91 ? 62.501 9.732 -24.653 1.00 84.75 91 PRO A C 1
ATOM 779 O O . PRO A 1 91 ? 61.508 10.409 -24.412 1.00 84.75 91 PRO A O 1
ATOM 782 N N . TYR A 1 92 ? 63.737 10.248 -24.645 1.00 77.81 92 TYR A N 1
ATOM 783 C CA . TYR A 1 92 ? 64.090 11.593 -24.141 1.00 77.81 92 TYR A CA 1
ATOM 784 C C . TYR A 1 92 ? 63.294 12.766 -24.756 1.00 77.81 92 TYR A C 1
ATOM 786 O O . TYR A 1 92 ? 63.212 13.839 -24.172 1.00 77.81 92 TYR A O 1
ATOM 794 N N . TYR A 1 93 ? 62.701 12.573 -25.932 1.00 76.31 93 TYR A N 1
ATOM 795 C CA . TYR A 1 93 ? 61.898 13.580 -26.628 1.00 76.31 93 TYR A CA 1
ATOM 796 C C . TYR A 1 93 ? 60.408 13.590 -26.231 1.00 76.31 93 TYR A C 1
ATOM 798 O O . TYR A 1 93 ? 59.664 14.445 -26.708 1.00 76.31 93 TYR A O 1
ATOM 806 N N . TYR A 1 94 ? 59.953 12.664 -25.381 1.00 74.00 94 TYR A N 1
ATOM 807 C CA . TYR A 1 94 ? 58.627 12.716 -24.766 1.00 74.00 94 TYR A CA 1
ATOM 808 C C . TYR A 1 94 ? 58.698 13.466 -23.437 1.00 74.00 94 TYR A C 1
ATOM 810 O O . TYR A 1 94 ? 59.529 13.162 -22.587 1.00 74.00 94 TYR A O 1
ATOM 818 N N . THR A 1 95 ? 57.779 14.405 -23.239 1.00 80.75 95 THR A N 1
ATOM 819 C CA . THR A 1 95 ? 57.585 15.101 -21.964 1.00 80.75 95 THR A CA 1
ATOM 820 C C . THR A 1 95 ? 56.148 14.951 -21.504 1.00 80.75 95 THR A C 1
ATOM 822 O O . THR A 1 95 ? 55.241 14.745 -22.316 1.00 80.75 95 THR A O 1
ATOM 825 N N . ASP A 1 96 ? 55.957 15.071 -20.195 1.00 86.56 96 ASP A N 1
ATOM 826 C CA . ASP A 1 96 ? 54.650 15.211 -19.574 1.00 86.56 96 ASP A CA 1
ATOM 827 C C . ASP A 1 96 ? 53.849 16.313 -20.272 1.00 86.56 96 ASP A C 1
ATOM 829 O O . ASP A 1 96 ? 54.384 17.367 -20.625 1.00 86.56 96 ASP A O 1
ATOM 833 N N . TYR A 1 97 ? 52.562 16.055 -20.481 1.00 86.69 97 TYR A N 1
ATOM 834 C CA . TYR A 1 97 ? 51.653 17.024 -21.078 1.00 86.69 97 TYR A CA 1
ATOM 835 C C . TYR A 1 97 ? 50.253 16.874 -20.503 1.00 86.69 97 TYR A C 1
ATOM 837 O O . TYR A 1 97 ? 49.853 15.821 -19.994 1.00 86.69 97 TYR A O 1
ATOM 845 N N . THR A 1 98 ? 49.482 17.945 -20.629 1.00 88.81 98 THR A N 1
ATOM 846 C CA . THR A 1 98 ? 48.058 17.940 -20.302 1.00 88.81 98 THR A CA 1
ATOM 847 C C . THR A 1 98 ? 47.249 17.919 -21.592 1.00 88.81 98 THR A C 1
ATOM 849 O O . THR A 1 98 ? 47.598 18.605 -22.546 1.00 88.81 98 THR A O 1
ATOM 852 N N . ALA A 1 99 ? 46.165 17.153 -21.644 1.00 89.69 99 ALA A N 1
ATOM 853 C CA . ALA A 1 99 ? 45.223 17.161 -22.756 1.00 89.69 99 ALA A CA 1
ATOM 854 C C . ALA A 1 99 ? 43.820 17.510 -22.268 1.00 89.69 99 ALA A C 1
ATOM 856 O O . ALA A 1 99 ? 43.287 16.841 -21.382 1.00 89.69 99 ALA A O 1
ATOM 857 N N . ASP A 1 100 ? 43.218 18.512 -22.897 1.00 92.62 100 ASP A N 1
ATOM 858 C CA . ASP A 1 100 ? 41.810 18.855 -22.755 1.00 92.62 100 ASP A CA 1
ATOM 859 C C . ASP A 1 100 ? 41.046 18.295 -23.955 1.00 92.62 100 ASP A C 1
ATOM 861 O O . ASP A 1 100 ? 41.386 18.569 -25.104 1.00 92.62 100 ASP A O 1
ATOM 865 N N . THR A 1 101 ? 40.024 17.485 -23.702 1.00 92.69 101 THR A N 1
ATOM 866 C CA . THR A 1 101 ? 39.155 16.895 -24.725 1.00 92.69 101 THR A CA 1
ATOM 867 C C . THR A 1 101 ? 37.718 17.301 -24.446 1.00 92.69 101 THR A C 1
ATOM 869 O O . THR A 1 101 ? 37.196 16.988 -23.379 1.00 92.69 101 THR A O 1
ATOM 872 N N . SER A 1 102 ? 37.068 17.975 -25.390 1.00 95.69 102 SER A N 1
ATOM 873 C CA . SER A 1 102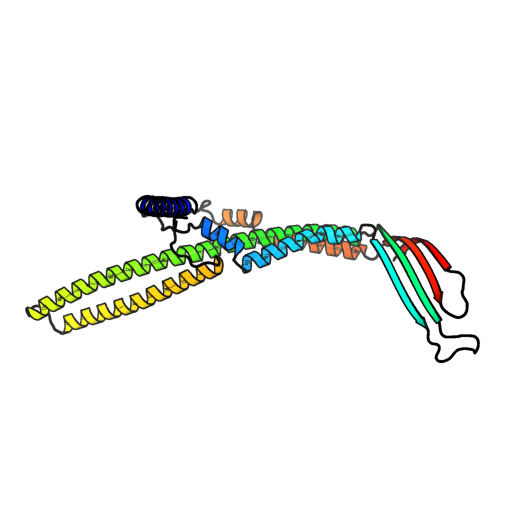 ? 35.618 18.170 -25.384 1.00 95.69 102 SER A CA 1
ATOM 874 C C . SER A 1 102 ? 34.982 17.339 -26.491 1.00 95.69 102 SER A C 1
ATOM 876 O O . SER A 1 102 ? 35.498 17.283 -27.605 1.00 95.69 102 SER A O 1
ATOM 878 N N . ALA A 1 103 ? 33.868 16.680 -26.193 1.00 95.56 103 ALA A N 1
ATOM 879 C CA . ALA A 1 103 ? 33.150 15.865 -27.160 1.00 95.56 103 ALA A CA 1
ATOM 880 C C . ALA A 1 103 ? 31.643 16.081 -27.048 1.00 95.56 103 ALA A C 1
ATOM 882 O O . ALA A 1 103 ? 31.096 16.093 -25.948 1.00 95.56 103 ALA A O 1
ATOM 883 N N . ILE A 1 104 ? 30.981 16.220 -28.192 1.00 97.06 104 ILE A N 1
ATOM 884 C CA . ILE A 1 104 ? 29.529 16.110 -28.332 1.00 97.06 104 ILE A CA 1
ATOM 885 C C . ILE A 1 104 ? 29.270 14.851 -29.144 1.00 97.06 104 ILE A C 1
ATOM 887 O O . ILE A 1 104 ? 29.753 14.755 -30.269 1.00 97.06 104 ILE A O 1
ATOM 891 N N . ASN A 1 105 ? 28.509 13.910 -28.600 1.00 96.38 105 ASN A N 1
ATOM 892 C CA . ASN A 1 105 ? 28.122 12.677 -29.276 1.00 96.38 105 ASN A CA 1
ATOM 893 C C . ASN A 1 105 ? 26.598 12.618 -29.394 1.00 96.38 105 ASN A C 1
ATOM 895 O O . ASN A 1 105 ? 25.887 12.874 -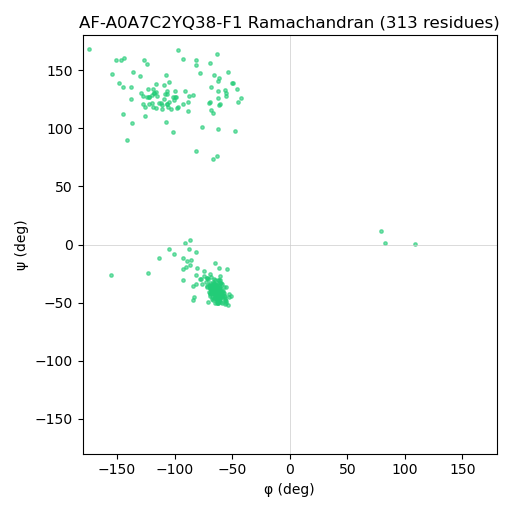28.429 1.00 96.38 105 ASN A O 1
ATOM 899 N N . LEU A 1 106 ? 26.105 12.263 -30.573 1.00 96.69 106 LEU A N 1
ATOM 900 C CA . LEU A 1 106 ? 24.707 11.999 -30.880 1.00 96.69 106 LEU A CA 1
ATOM 901 C C . LEU A 1 106 ? 24.574 10.521 -31.258 1.00 96.69 106 LEU A C 1
ATOM 903 O O . LEU A 1 106 ? 25.267 10.048 -32.162 1.00 96.69 106 LEU A O 1
ATOM 907 N N . ARG A 1 107 ? 23.650 9.808 -30.617 1.00 95.81 107 ARG A N 1
ATOM 908 C CA . ARG A 1 107 ? 23.261 8.441 -30.981 1.00 95.81 107 ARG A CA 1
ATOM 909 C C . ARG A 1 107 ? 21.749 8.368 -31.151 1.00 95.81 107 ARG A C 1
ATOM 911 O O . ARG A 1 107 ? 21.013 8.736 -30.245 1.00 95.81 107 ARG A O 1
ATOM 918 N N . GLN A 1 108 ? 21.289 7.854 -32.284 1.00 95.62 108 GLN A N 1
ATOM 919 C CA . GLN A 1 108 ? 19.874 7.608 -32.556 1.00 95.62 108 GLN A CA 1
ATOM 920 C C . GLN A 1 108 ? 19.693 6.162 -33.005 1.00 95.62 108 GLN A C 1
ATOM 922 O O . GLN A 1 108 ? 20.235 5.767 -34.036 1.00 95.62 108 GLN A O 1
ATOM 927 N N . ALA A 1 109 ? 18.886 5.392 -32.277 1.00 94.31 109 ALA A N 1
ATOM 928 C CA . ALA A 1 109 ? 18.488 4.064 -32.727 1.00 94.31 109 ALA A CA 1
ATOM 929 C C . ALA A 1 109 ? 17.572 4.196 -33.953 1.00 94.31 109 ALA A C 1
ATOM 931 O O . ALA A 1 109 ? 16.483 4.759 -33.852 1.00 94.31 109 ALA A O 1
ATOM 932 N N . ILE A 1 110 ? 18.002 3.711 -35.118 1.00 93.69 110 ILE A N 1
ATOM 933 C CA . ILE A 1 110 ? 17.149 3.669 -36.318 1.00 93.69 110 ILE A CA 1
ATOM 934 C C . ILE A 1 110 ? 16.292 2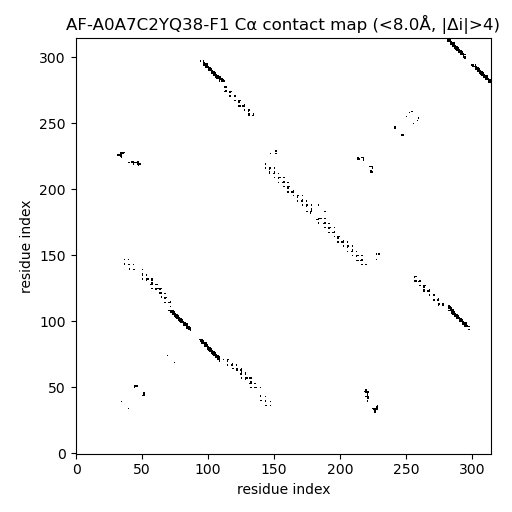.405 -36.271 1.00 93.69 110 ILE A C 1
ATOM 936 O O . ILE A 1 110 ? 15.080 2.457 -36.472 1.00 93.69 110 ILE A O 1
ATOM 940 N N . LEU A 1 111 ? 16.927 1.266 -35.982 1.00 93.56 111 LEU A N 1
ATOM 941 C CA . LEU A 1 111 ? 16.270 -0.030 -35.878 1.00 93.56 111 LEU A CA 1
ATOM 942 C C . LEU A 1 111 ? 16.806 -0.779 -34.660 1.00 93.56 111 LEU A C 1
ATOM 944 O O . LEU A 1 111 ? 17.907 -1.326 -34.683 1.00 93.56 111 LEU A O 1
ATOM 948 N N . ASN A 1 112 ? 15.998 -0.826 -33.603 1.00 94.00 112 ASN A N 1
ATOM 949 C CA . ASN A 1 112 ? 16.263 -1.623 -32.413 1.00 94.00 112 ASN A CA 1
ATOM 950 C C . ASN A 1 112 ? 14.943 -2.235 -31.917 1.00 94.00 112 ASN A C 1
ATOM 952 O O . ASN A 1 112 ? 14.194 -1.623 -31.153 1.00 94.00 112 ASN A O 1
ATOM 956 N N . ILE A 1 113 ? 14.633 -3.438 -32.413 1.00 94.81 113 ILE A N 1
ATOM 957 C CA . ILE A 1 113 ? 13.396 -4.158 -32.078 1.00 94.81 113 ILE A CA 1
ATOM 958 C C . ILE A 1 113 ? 13.285 -4.436 -30.568 1.00 94.81 113 ILE A C 1
ATOM 960 O O . ILE A 1 113 ? 12.207 -4.178 -30.023 1.00 94.81 113 ILE A O 1
ATOM 964 N N . PRO A 1 114 ? 14.352 -4.875 -29.863 1.00 95.44 114 PRO A N 1
ATOM 965 C CA . PRO A 1 114 ? 14.315 -5.010 -28.408 1.00 95.44 114 PRO A CA 1
ATOM 966 C C . PRO A 1 114 ? 13.866 -3.743 -27.668 1.00 95.44 114 PRO A C 1
ATOM 968 O O . PRO A 1 114 ? 12.986 -3.839 -26.813 1.00 95.44 114 PRO A O 1
ATOM 971 N N . ASN A 1 115 ? 14.381 -2.561 -28.030 1.00 94.81 115 ASN A N 1
ATOM 972 C CA . ASN A 1 115 ? 13.984 -1.300 -27.385 1.00 94.81 115 ASN A CA 1
ATOM 973 C C . ASN A 1 115 ? 12.512 -0.936 -27.672 1.00 94.81 115 ASN A C 1
ATOM 975 O O . ASN A 1 115 ? 11.813 -0.424 -26.798 1.00 94.81 115 ASN A O 1
ATOM 979 N N . ILE A 1 116 ? 12.003 -1.228 -28.877 1.00 95.25 116 ILE A N 1
ATOM 980 C CA . ILE A 1 116 ? 10.586 -1.002 -29.228 1.00 95.25 116 ILE A CA 1
ATOM 981 C C . ILE A 1 116 ? 9.667 -1.919 -28.412 1.00 95.25 116 ILE A C 1
ATOM 983 O O . ILE A 1 116 ? 8.606 -1.496 -27.949 1.00 95.25 116 ILE A O 1
ATOM 987 N N . ILE A 1 117 ? 10.056 -3.184 -28.240 1.00 96.75 117 ILE A N 1
ATOM 988 C CA . ILE A 1 117 ? 9.311 -4.133 -27.406 1.00 96.75 117 ILE A CA 1
ATOM 989 C C . ILE A 1 117 ? 9.354 -3.696 -25.941 1.00 96.75 117 ILE A C 1
ATOM 991 O O . ILE A 1 117 ? 8.324 -3.714 -25.273 1.00 96.75 117 ILE A O 1
ATOM 995 N N . GLU A 1 118 ? 10.508 -3.242 -25.460 1.00 96.06 118 GLU A N 1
ATOM 996 C CA . GLU A 1 118 ? 10.664 -2.732 -24.101 1.00 96.06 118 GLU A CA 1
ATOM 997 C C . GLU A 1 118 ? 9.793 -1.501 -23.828 1.00 96.06 118 GLU A C 1
ATOM 999 O O . GLU A 1 118 ? 9.202 -1.398 -22.752 1.00 96.06 118 GLU A O 1
ATOM 1004 N N . TYR A 1 119 ? 9.635 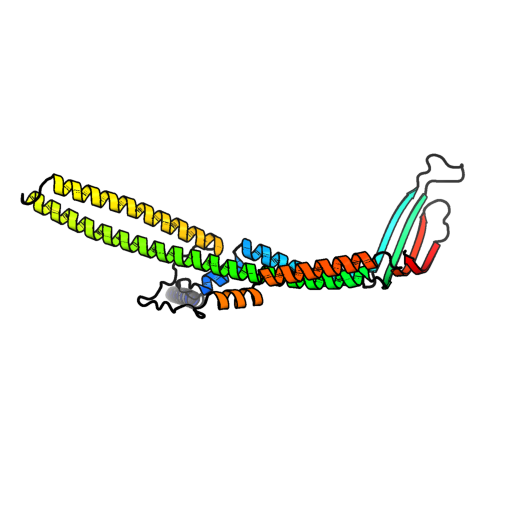-0.600 -24.800 1.00 96.62 119 TYR A N 1
ATOM 1005 C CA . TYR A 1 119 ? 8.665 0.492 -24.707 1.00 96.62 119 TYR A CA 1
ATOM 1006 C C . TYR A 1 119 ? 7.238 -0.027 -24.468 1.00 96.62 119 TYR A C 1
ATOM 1008 O O . TYR A 1 119 ? 6.583 0.407 -23.521 1.00 96.62 119 TYR A O 1
ATOM 1016 N N . LYS A 1 120 ? 6.793 -1.031 -25.235 1.00 97.12 120 LYS A N 1
ATOM 1017 C CA . LYS A 1 120 ? 5.472 -1.661 -25.045 1.00 97.12 120 LYS A CA 1
ATOM 1018 C C . LYS A 1 120 ? 5.343 -2.385 -23.703 1.00 97.12 120 LYS A C 1
ATOM 1020 O O . LYS A 1 120 ? 4.296 -2.313 -23.071 1.00 97.12 120 LYS A O 1
ATOM 1025 N N . GLN A 1 121 ? 6.392 -3.068 -23.241 1.00 97.94 121 GLN A N 1
ATOM 1026 C CA . GLN A 1 121 ? 6.388 -3.698 -21.916 1.00 97.94 121 GLN A CA 1
ATOM 1027 C C . GLN A 1 121 ? 6.223 -2.657 -20.806 1.00 97.94 121 GLN A C 1
ATOM 1029 O O . GLN A 1 121 ? 5.494 -2.898 -19.849 1.00 97.94 121 GLN A O 1
ATOM 1034 N N . ASN A 1 122 ? 6.891 -1.507 -20.917 1.00 97.88 122 ASN A N 1
ATOM 1035 C CA . ASN A 1 122 ? 6.802 -0.446 -19.918 1.00 97.88 122 ASN A CA 1
ATOM 1036 C C . ASN A 1 122 ? 5.443 0.271 -19.918 1.00 97.88 122 ASN A C 1
ATOM 1038 O O . ASN A 1 122 ? 4.988 0.671 -18.848 1.00 97.88 122 ASN A O 1
ATOM 1042 N N . ASP A 1 123 ? 4.769 0.352 -21.066 1.00 97.31 123 ASP A N 1
ATOM 1043 C CA . ASP A 1 123 ? 3.360 0.759 -21.164 1.00 97.31 123 ASP A CA 1
ATOM 1044 C C . ASP A 1 123 ? 2.454 -0.173 -20.341 1.00 97.31 123 ASP A C 1
ATOM 1046 O O . ASP A 1 123 ? 1.763 0.258 -19.420 1.00 97.31 123 ASP A O 1
ATOM 1050 N N . ILE A 1 124 ? 2.600 -1.488 -20.531 1.00 98.19 124 ILE A N 1
ATOM 1051 C CA . ILE A 1 124 ? 1.859 -2.497 -19.756 1.00 98.19 124 ILE A CA 1
ATOM 1052 C C . ILE A 1 124 ? 2.213 -2.441 -18.257 1.00 98.19 124 ILE A C 1
ATOM 1054 O O . ILE A 1 124 ? 1.342 -2.617 -17.403 1.00 98.19 124 ILE A O 1
ATOM 1058 N N . ARG A 1 125 ? 3.476 -2.167 -17.893 1.00 98.12 125 ARG A N 1
ATOM 1059 C CA . ARG A 1 125 ? 3.879 -1.986 -16.480 1.00 98.12 125 ARG A CA 1
ATOM 1060 C C . ARG A 1 125 ? 3.189 -0.786 -15.829 1.00 98.12 125 ARG A C 1
ATOM 1062 O O . ARG A 1 125 ? 2.882 -0.857 -14.638 1.00 98.12 125 ARG A O 1
ATOM 1069 N N . SER A 1 126 ? 2.941 0.286 -16.580 1.00 98.06 126 SER A N 1
ATOM 1070 C CA . SER A 1 126 ? 2.155 1.432 -16.109 1.00 98.06 126 SER A CA 1
ATOM 1071 C C . SER A 1 126 ? 0.710 1.011 -15.800 1.00 98.06 126 SER A C 1
ATOM 1073 O O . SER A 1 126 ? 0.213 1.263 -14.698 1.00 98.06 126 SER A O 1
ATOM 1075 N N . ASP A 1 127 ? 0.071 0.256 -16.700 1.00 98.00 127 ASP A N 1
ATOM 1076 C CA . ASP A 1 127 ? -1.283 -0.284 -16.487 1.00 98.00 127 ASP A CA 1
ATOM 1077 C C . ASP A 1 127 ? -1.355 -1.244 -15.289 1.00 98.00 127 ASP A C 1
ATOM 1079 O O . ASP A 1 127 ? -2.316 -1.236 -14.511 1.00 98.00 127 ASP A O 1
ATOM 1083 N N . MET A 1 128 ? -0.318 -2.059 -15.080 1.00 98.31 128 MET A N 1
ATOM 1084 C CA . MET A 1 128 ? -0.198 -2.905 -13.888 1.00 98.31 128 MET A CA 1
ATOM 1085 C C . MET A 1 128 ? -0.152 -2.076 -12.602 1.00 98.31 128 MET A C 1
ATOM 1087 O O . MET A 1 128 ? -0.784 -2.452 -11.609 1.00 98.31 128 MET A O 1
ATOM 1091 N N . GLY A 1 129 ? 0.565 -0.948 -12.614 1.00 98.12 129 GLY A N 1
ATOM 1092 C CA . GLY A 1 129 ? 0.581 0.010 -11.510 1.00 98.12 129 GLY A CA 1
ATOM 1093 C C . GLY A 1 129 ? -0.821 0.525 -11.182 1.00 98.12 129 GLY A C 1
ATOM 1094 O O . GLY A 1 129 ? -1.203 0.575 -10.011 1.00 98.12 129 GLY A O 1
ATOM 1095 N N . GLU A 1 130 ? -1.624 0.823 -12.204 1.00 98.00 130 GLU A N 1
ATOM 1096 C CA . GLU A 1 130 ? -3.014 1.259 -12.040 1.00 98.00 130 GLU A CA 1
ATOM 1097 C C . GLU A 1 130 ? -3.880 0.165 -11.391 1.00 98.00 130 GLU A C 1
ATOM 1099 O O . GLU A 1 130 ? -4.602 0.427 -10.425 1.00 98.00 130 GLU A O 1
ATOM 1104 N N . LYS A 1 131 ? -3.782 -1.093 -11.850 1.00 98.19 131 LYS A N 1
ATOM 1105 C CA . LYS A 1 131 ? -4.558 -2.200 -11.252 1.00 98.19 131 LYS A CA 1
ATOM 1106 C C . LYS A 1 131 ? -4.149 -2.459 -9.804 1.00 98.19 131 LYS A C 1
ATOM 1108 O O . LYS A 1 131 ? -5.014 -2.716 -8.962 1.00 98.19 131 LYS A O 1
ATOM 1113 N N . LYS A 1 132 ? -2.860 -2.310 -9.485 1.00 97.88 132 LYS A N 1
ATOM 1114 C CA . LYS A 1 132 ? -2.356 -2.383 -8.107 1.00 97.88 132 LYS A CA 1
ATOM 1115 C C . LYS A 1 132 ? -2.936 -1.264 -7.232 1.00 97.88 132 LYS A C 1
ATOM 1117 O O . LYS A 1 132 ? -3.380 -1.549 -6.119 1.00 97.88 132 LYS A O 1
ATOM 1122 N N . LEU A 1 133 ? -3.002 -0.026 -7.732 1.00 98.44 133 LEU A N 1
ATOM 1123 C CA . LEU A 1 133 ? -3.631 1.098 -7.025 1.00 98.44 133 LEU A CA 1
ATOM 1124 C C . LEU A 1 133 ? -5.130 0.869 -6.800 1.00 98.44 133 LEU A C 1
ATOM 1126 O O . LEU A 1 133 ? -5.627 1.093 -5.694 1.00 98.44 133 LEU A O 1
ATOM 1130 N N . ASN A 1 134 ? -5.852 0.394 -7.813 1.00 98.00 134 ASN A N 1
ATOM 1131 C CA . ASN A 1 134 ? -7.286 0.123 -7.703 1.00 98.00 134 ASN A CA 1
ATOM 1132 C C . ASN A 1 134 ? -7.571 -0.958 -6.647 1.00 98.00 134 ASN A C 1
ATOM 1134 O O . ASN A 1 134 ? -8.471 -0.792 -5.824 1.00 98.00 134 ASN A O 1
ATOM 1138 N N . TYR A 1 135 ? -6.758 -2.018 -6.598 1.00 97.69 135 TYR A N 1
ATOM 1139 C CA . TYR A 1 135 ? -6.832 -3.022 -5.532 1.00 97.69 135 TYR A CA 1
ATOM 1140 C C . TYR A 1 135 ? -6.520 -2.428 -4.149 1.00 97.69 135 TYR A C 1
ATOM 1142 O O . TYR A 1 135 ? -7.284 -2.616 -3.204 1.00 97.69 135 TYR A O 1
ATOM 1150 N N . ALA A 1 136 ? -5.444 -1.644 -4.026 1.00 97.94 136 ALA A N 1
ATOM 1151 C CA . ALA A 1 136 ? -5.094 -0.981 -2.768 1.00 97.94 136 ALA A CA 1
ATOM 1152 C C . ALA A 1 136 ? -6.178 0.003 -2.290 1.00 97.94 136 ALA A C 1
ATOM 1154 O O . ALA A 1 136 ? -6.362 0.177 -1.086 1.00 97.94 136 ALA A O 1
ATOM 1155 N N . THR A 1 137 ? -6.918 0.613 -3.219 1.00 97.75 137 THR A N 1
ATOM 1156 C CA . THR A 1 137 ? -8.074 1.472 -2.927 1.00 97.75 137 THR A CA 1
ATOM 1157 C C . THR A 1 137 ? -9.228 0.661 -2.337 1.00 97.75 137 THR A C 1
ATOM 1159 O O . THR A 1 137 ? -9.796 1.067 -1.327 1.00 97.75 137 THR A O 1
ATOM 1162 N N . GLN A 1 138 ? -9.549 -0.504 -2.911 1.00 96.62 138 GLN A N 1
ATOM 1163 C CA . GLN A 1 138 ? -10.571 -1.415 -2.370 1.00 96.62 138 GLN A CA 1
ATOM 1164 C C . GLN A 1 138 ? -10.202 -1.898 -0.960 1.00 96.62 138 GLN A C 1
ATOM 1166 O O . GLN A 1 138 ? -11.029 -1.872 -0.049 1.00 96.62 138 GLN A O 1
ATOM 1171 N N . GLU A 1 139 ? -8.935 -2.250 -0.758 1.00 97.25 139 GLU A N 1
ATOM 1172 C CA . GLU A 1 139 ? -8.393 -2.620 0.549 1.00 97.25 139 GLU A CA 1
ATOM 1173 C C . GLU A 1 139 ? -8.447 -1.464 1.560 1.00 97.25 139 GLU A C 1
ATOM 1175 O O . GLU A 1 139 ? -8.730 -1.686 2.737 1.00 97.25 139 GLU A O 1
ATOM 1180 N N . LEU A 1 140 ? -8.199 -0.222 1.128 1.00 97.50 140 LEU A N 1
ATOM 1181 C CA . LEU A 1 140 ? -8.347 0.959 1.981 1.00 97.50 140 LEU A CA 1
ATOM 1182 C C . LEU A 1 140 ? -9.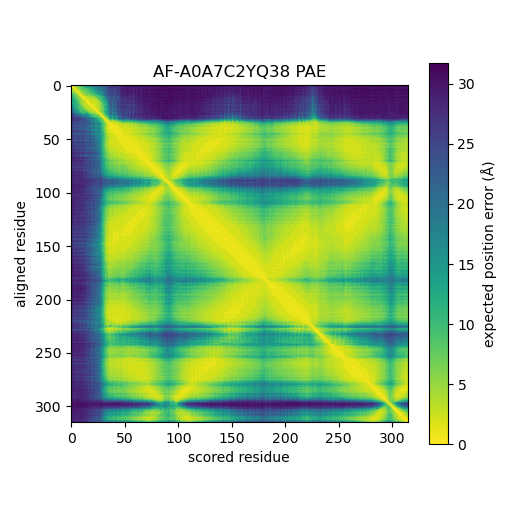803 1.146 2.419 1.00 97.50 140 LEU A C 1
ATOM 1184 O O . LEU A 1 140 ? -10.047 1.325 3.609 1.00 97.50 140 LEU A O 1
ATOM 1188 N N . ILE A 1 141 ? -10.756 1.062 1.484 1.00 97.31 141 ILE A N 1
ATOM 1189 C CA . ILE A 1 141 ? -12.196 1.169 1.774 1.00 97.31 141 ILE A CA 1
ATOM 1190 C C . ILE A 1 141 ? -12.595 0.136 2.830 1.00 97.31 141 ILE A C 1
ATOM 1192 O O . ILE A 1 141 ? -13.207 0.498 3.833 1.00 97.31 141 ILE A O 1
ATOM 1196 N N . LYS A 1 142 ? -12.190 -1.127 2.646 1.00 96.94 142 LYS A N 1
ATOM 1197 C CA . LYS A 1 142 ? -12.471 -2.202 3.604 1.00 96.94 142 LYS A CA 1
ATOM 1198 C C . LYS A 1 142 ? -11.879 -1.904 4.984 1.00 96.94 142 LYS A C 1
ATOM 1200 O O . LYS A 1 142 ? -12.594 -1.981 5.974 1.00 96.94 142 LYS A O 1
ATOM 1205 N N . ARG A 1 143 ? -10.598 -1.523 5.061 1.00 96.88 143 ARG A N 1
ATOM 1206 C CA . ARG A 1 143 ? -9.946 -1.202 6.345 1.00 96.88 143 ARG A CA 1
ATOM 1207 C C . ARG A 1 143 ? -10.613 -0.036 7.073 1.00 96.88 143 ARG A C 1
ATOM 1209 O O . ARG A 1 143 ? -10.732 -0.087 8.293 1.00 96.88 143 ARG A O 1
ATOM 1216 N N . VAL A 1 144 ? -11.013 1.007 6.342 1.00 96.94 144 VAL A N 1
ATOM 1217 C CA . VAL A 1 144 ? -11.738 2.148 6.918 1.00 96.94 144 VAL A CA 1
ATOM 1218 C C . VAL A 1 144 ? -13.103 1.695 7.427 1.00 96.94 144 VAL A C 1
ATOM 1220 O O . VAL A 1 144 ? -13.460 2.062 8.538 1.00 96.94 144 VAL A O 1
ATOM 1223 N N . ALA A 1 145 ? -13.832 0.875 6.664 1.00 96.25 145 ALA A N 1
ATOM 1224 C CA . ALA A 1 145 ? -15.144 0.368 7.068 1.00 96.25 145 ALA A CA 1
ATOM 1225 C C . ALA A 1 145 ? -15.049 -0.494 8.329 1.00 96.25 145 ALA A C 1
ATOM 1227 O O . ALA A 1 145 ? -15.753 -0.222 9.298 1.00 96.25 145 ALA A O 1
ATOM 1228 N N . ASP A 1 146 ? -14.131 -1.464 8.340 1.00 96.69 146 ASP A N 1
ATOM 1229 C CA . ASP A 1 146 ? -13.891 -2.341 9.487 1.00 96.69 146 ASP A CA 1
ATOM 1230 C C . ASP A 1 146 ? -13.583 -1.506 10.746 1.00 96.69 146 ASP A C 1
ATOM 1232 O O . ASP A 1 146 ? -14.242 -1.669 11.767 1.00 96.69 146 ASP A O 1
ATOM 1236 N N . ALA A 1 147 ? -12.651 -0.546 10.663 1.00 96.44 147 ALA A N 1
ATOM 1237 C CA . ALA A 1 147 ? -12.269 0.289 11.806 1.00 96.44 147 ALA A CA 1
ATOM 1238 C C . ALA A 1 147 ? -13.372 1.271 12.245 1.00 96.44 147 ALA A C 1
ATOM 1240 O O . ALA A 1 147 ? -13.546 1.512 13.438 1.00 96.44 147 ALA A O 1
ATOM 1241 N N . TYR A 1 148 ? -14.114 1.848 11.299 1.00 95.88 148 TYR A N 1
ATOM 1242 C CA . TYR A 1 148 ? -15.211 2.776 11.580 1.00 95.88 148 TYR A CA 1
ATOM 1243 C C . TYR A 1 148 ? -16.348 2.078 12.332 1.00 95.88 148 TYR A C 1
ATOM 1245 O O . TYR A 1 148 ? -16.766 2.537 13.397 1.00 95.88 148 TYR A O 1
ATOM 1253 N N . PHE A 1 149 ? -16.807 0.931 11.822 1.00 95.00 149 PHE A N 1
ATOM 1254 C CA . PHE A 1 149 ? -17.874 0.168 12.465 1.00 95.00 149 PHE A CA 1
ATOM 1255 C C . PHE A 1 149 ? -17.413 -0.519 13.752 1.00 95.00 149 PHE A C 1
ATOM 1257 O O . PHE A 1 149 ? -18.219 -0.662 14.667 1.00 95.00 149 PHE A O 1
ATOM 1264 N N . GLU A 1 150 ? -16.131 -0.875 13.879 1.00 95.94 150 GLU A N 1
ATOM 1265 C CA . GLU A 1 150 ? -15.562 -1.362 15.140 1.00 95.94 150 GLU A CA 1
ATOM 1266 C C . GLU A 1 150 ? -15.648 -0.295 16.247 1.00 95.94 150 GLU A C 1
ATOM 1268 O O . GLU A 1 150 ? -16.054 -0.607 17.367 1.00 95.94 150 GLU A O 1
ATOM 1273 N N . VAL A 1 151 ? -15.350 0.977 15.944 1.00 96.44 151 VAL A N 1
ATOM 1274 C CA . VAL A 1 151 ? -15.533 2.072 16.914 1.00 96.44 151 VAL A CA 1
ATOM 1275 C C . VAL A 1 151 ? -17.003 2.216 17.299 1.00 96.44 151 VAL A C 1
ATOM 1277 O O . VAL A 1 151 ? -17.303 2.231 18.490 1.00 96.44 151 VAL A O 1
ATOM 1280 N N . LEU A 1 152 ? -17.917 2.272 16.324 1.00 94.38 152 LEU A N 1
ATOM 1281 C CA . LEU A 1 152 ? -19.354 2.388 16.606 1.00 94.38 152 LEU A CA 1
ATOM 1282 C C . LEU A 1 152 ? -19.874 1.224 17.461 1.00 94.38 152 LEU A C 1
ATOM 1284 O O . LEU A 1 152 ? -20.648 1.439 18.393 1.00 94.38 152 LEU A O 1
ATOM 1288 N N . TYR A 1 153 ? -19.411 0.005 17.185 1.00 95.00 153 TYR A N 1
ATOM 1289 C CA . TYR A 1 153 ? -19.750 -1.179 17.966 1.00 95.00 153 TYR A CA 1
ATOM 1290 C C . TYR A 1 153 ? -19.291 -1.054 19.424 1.00 95.00 153 TYR A C 1
ATOM 1292 O O . TYR A 1 153 ? -20.079 -1.298 20.336 1.00 95.00 153 TYR A O 1
ATOM 1300 N N . TYR A 1 154 ? -18.042 -0.645 19.668 1.00 96.81 154 TYR A N 1
ATOM 1301 C CA . TYR A 1 154 ? -17.538 -0.514 21.037 1.00 96.81 154 TYR A CA 1
ATOM 1302 C C . TYR A 1 154 ? -18.090 0.708 21.779 1.00 96.81 154 TYR A C 1
ATOM 1304 O O . TYR A 1 154 ? -18.206 0.651 23.002 1.00 96.81 154 TYR A O 1
ATOM 1312 N N . GLU A 1 155 ? -18.474 1.782 21.082 1.00 95.19 155 GLU A N 1
ATOM 1313 C CA . GLU A 1 155 ? -19.225 2.885 21.699 1.00 95.19 155 GLU A CA 1
ATOM 1314 C C . GLU A 1 155 ? -20.586 2.400 22.209 1.00 95.19 155 GLU A C 1
ATOM 1316 O O . GLU A 1 155 ? -20.980 2.725 23.330 1.00 95.19 155 GLU A O 1
ATOM 1321 N N . GLU A 1 156 ? -21.278 1.579 21.418 1.00 94.25 156 GLU A N 1
ATOM 1322 C CA . GLU A 1 156 ? -22.559 1.001 21.812 1.00 94.25 156 GLU A CA 1
ATOM 1323 C C . GLU A 1 156 ? -22.407 -0.037 22.931 1.00 94.25 156 GLU A C 1
ATOM 1325 O O . GLU A 1 156 ? -23.153 -0.009 23.909 1.00 94.25 156 GLU A O 1
ATOM 1330 N N . ALA A 1 157 ? -21.402 -0.910 22.850 1.00 95.44 157 ALA A N 1
ATOM 1331 C CA . ALA A 1 157 ? -21.119 -1.890 23.896 1.00 95.44 157 ALA A CA 1
ATOM 1332 C C . ALA A 1 157 ? -20.796 -1.217 25.242 1.00 95.44 157 ALA A C 1
ATOM 1334 O O . ALA A 1 157 ? -21.267 -1.675 26.287 1.00 95.44 157 ALA A O 1
ATOM 1335 N N . LEU A 1 158 ? -20.036 -0.114 25.219 1.00 97.06 158 LEU A N 1
ATOM 1336 C CA . LEU A 1 158 ? -19.766 0.692 26.408 1.00 97.06 158 LEU A CA 1
ATOM 1337 C C . LEU A 1 158 ? -21.066 1.268 26.981 1.00 97.06 158 LEU A C 1
ATOM 1339 O O . LEU A 1 158 ? -21.328 1.094 28.171 1.00 97.06 158 LEU A O 1
ATOM 1343 N N . ARG A 1 159 ? -21.915 1.864 26.133 1.00 95.38 159 ARG A N 1
ATOM 1344 C CA . ARG A 1 159 ? -23.224 2.402 26.538 1.00 95.38 159 ARG A CA 1
ATOM 1345 C C . ARG A 1 159 ? -24.099 1.338 27.208 1.00 95.38 159 ARG A C 1
ATOM 1347 O O . ARG A 1 159 ? -24.674 1.593 28.262 1.00 95.38 159 ARG A O 1
ATOM 1354 N N . VAL A 1 160 ? -24.176 0.137 26.634 1.00 96.44 160 VAL A N 1
ATOM 1355 C CA . VAL A 1 160 ? -24.954 -0.978 27.200 1.00 96.44 160 VAL A CA 1
ATOM 1356 C C . VAL A 1 160 ? -24.429 -1.379 28.583 1.00 96.44 160 VAL A C 1
ATOM 1358 O O . VAL A 1 160 ? -25.223 -1.573 29.502 1.00 96.44 160 VAL A O 1
ATOM 1361 N N . ILE A 1 161 ? -23.108 -1.461 28.764 1.00 97.69 161 ILE A N 1
ATOM 1362 C CA . ILE A 1 161 ? -22.495 -1.814 30.056 1.00 97.69 161 ILE A CA 1
ATOM 1363 C C . ILE A 1 161 ? -22.695 -0.705 31.099 1.00 97.69 161 ILE A C 1
ATOM 1365 O O . ILE A 1 161 ? -22.904 -0.997 32.278 1.00 97.69 161 ILE A O 1
ATOM 1369 N N . GLU A 1 162 ? -22.666 0.564 30.691 1.00 97.88 162 GLU A N 1
ATOM 1370 C CA . GLU A 1 162 ? -22.980 1.694 31.570 1.00 97.88 162 GLU A CA 1
ATOM 1371 C C . GLU A 1 162 ? -24.428 1.646 32.074 1.00 97.88 162 GLU A C 1
ATOM 1373 O O . GLU A 1 162 ? -24.669 1.870 33.265 1.00 97.88 162 GLU A O 1
ATOM 1378 N N . GLU A 1 163 ? -25.388 1.317 31.208 1.00 97.62 163 GLU A N 1
ATOM 1379 C CA . GLU A 1 163 ? -26.788 1.135 31.608 1.00 97.62 163 GLU A CA 1
ATOM 1380 C C . GLU A 1 163 ? -26.978 -0.113 32.486 1.00 97.62 163 GLU A C 1
ATOM 1382 O O . GLU A 1 163 ? -27.664 -0.050 33.509 1.00 97.62 163 GLU A O 1
ATOM 1387 N N . GLU A 1 164 ? -26.298 -1.222 32.176 1.00 96.56 164 GLU A N 1
ATOM 1388 C CA . GLU A 1 164 ? -26.292 -2.429 33.015 1.00 96.56 164 GLU A CA 1
ATOM 1389 C C . GLU A 1 164 ? -25.750 -2.124 34.421 1.00 96.56 164 GLU A C 1
ATOM 1391 O O . GLU A 1 164 ? -26.352 -2.520 35.422 1.00 96.56 164 GLU A O 1
ATOM 1396 N N . LYS A 1 165 ? -24.669 -1.335 34.518 1.00 97.62 165 LYS A N 1
ATOM 1397 C CA . LYS A 1 165 ? -24.102 -0.855 35.788 1.00 97.62 165 LYS A CA 1
ATOM 1398 C C . LYS A 1 165 ? -25.104 -0.031 36.591 1.00 97.62 165 LYS A C 1
ATOM 1400 O O . LYS A 1 165 ? -25.178 -0.197 37.809 1.00 97.62 165 LYS A O 1
ATOM 1405 N N . LYS A 1 166 ? -25.862 0.861 35.946 1.00 97.50 166 LYS A N 1
ATOM 1406 C CA . LYS A 1 166 ? -26.910 1.648 36.620 1.00 97.50 166 LYS A CA 1
ATOM 1407 C C . LYS A 1 166 ? -28.016 0.737 37.150 1.00 97.50 166 LYS A C 1
ATOM 1409 O O . LYS A 1 166 ? -28.392 0.863 38.313 1.00 97.50 166 LYS A O 1
ATOM 1414 N N . ALA A 1 167 ? -28.477 -0.218 36.344 1.00 97.56 167 ALA A N 1
ATOM 1415 C CA . ALA A 1 167 ? -29.518 -1.162 36.742 1.00 97.56 167 ALA A CA 1
ATOM 1416 C C . ALA A 1 167 ? -29.092 -2.031 37.941 1.00 97.56 167 ALA A C 1
ATOM 1418 O O . ALA A 1 167 ? -29.817 -2.107 38.936 1.00 97.56 167 ALA A O 1
ATOM 1419 N N . ILE A 1 168 ? -27.892 -2.627 37.901 1.00 96.75 168 ILE A N 1
ATOM 1420 C CA . ILE A 1 168 ? -27.396 -3.473 39.000 1.00 96.75 168 ILE A CA 1
ATOM 1421 C C . ILE A 1 168 ? -27.095 -2.655 40.267 1.00 96.75 168 ILE A C 1
ATOM 1423 O O . ILE A 1 168 ? -27.240 -3.159 41.379 1.00 96.75 168 ILE A O 1
ATOM 1427 N N . PHE A 1 169 ? -26.750 -1.370 40.129 1.00 97.19 169 PHE A N 1
ATOM 1428 C CA . PHE A 1 169 ? -26.583 -0.460 41.261 1.00 97.19 169 PHE A CA 1
ATOM 1429 C C . PHE A 1 169 ? -27.910 -0.159 41.968 1.00 97.19 169 PHE A C 1
ATOM 1431 O O . PHE A 1 169 ? -27.965 -0.167 43.199 1.00 97.19 169 PHE A O 1
ATOM 1438 N N . GLU A 1 170 ? -28.992 0.063 41.220 1.00 97.44 170 GLU A N 1
ATOM 1439 C CA . GLU A 1 170 ? -30.326 0.223 41.812 1.00 97.44 170 GLU A CA 1
ATOM 1440 C C . GLU A 1 170 ? -30.813 -1.080 42.465 1.00 97.44 170 GLU A C 1
ATOM 1442 O O . GLU A 1 170 ? -31.350 -1.049 43.576 1.00 97.44 170 GLU A O 1
ATOM 1447 N N . GLN A 1 171 ? -30.529 -2.239 41.860 1.00 95.88 171 GLN A N 1
ATOM 1448 C CA . GLN A 1 171 ? -30.800 -3.541 42.480 1.00 95.88 171 GLN A CA 1
ATOM 1449 C C . GLN A 1 171 ? -30.015 -3.727 43.789 1.00 95.88 171 GLN A C 1
ATOM 1451 O O . GLN A 1 171 ? -30.571 -4.208 44.779 1.00 95.88 171 GLN A O 1
ATOM 1456 N N . LEU A 1 172 ? -28.752 -3.289 43.831 1.00 97.00 172 LEU A N 1
ATOM 1457 C CA . LEU A 1 172 ? -27.932 -3.321 45.041 1.00 97.00 172 LEU A CA 1
ATOM 1458 C C . LEU A 1 172 ? -28.509 -2.429 46.151 1.00 97.00 172 LEU A C 1
ATOM 1460 O O . LEU A 1 172 ? -28.529 -2.818 47.318 1.00 97.00 172 LEU A O 1
ATOM 1464 N N . LYS A 1 173 ? -29.010 -1.237 45.815 1.00 97.00 173 LYS A N 1
ATOM 1465 C CA . LYS A 1 173 ? -29.695 -0.377 46.795 1.00 97.00 173 LYS A CA 1
ATOM 1466 C C . LYS A 1 173 ? -30.961 -1.033 47.334 1.00 97.00 173 LYS A C 1
ATOM 1468 O O . LYS A 1 173 ? -31.229 -0.941 48.530 1.00 97.00 173 LYS A O 1
ATOM 1473 N N . MET A 1 174 ? -31.738 -1.670 46.462 1.00 97.00 174 MET A N 1
ATOM 1474 C CA . MET A 1 174 ? -32.966 -2.358 46.848 1.00 97.00 174 MET A CA 1
ATOM 1475 C C . MET A 1 174 ? -32.675 -3.521 47.804 1.00 97.00 174 MET A C 1
ATOM 1477 O O . MET A 1 174 ? -33.286 -3.580 48.868 1.00 97.00 174 MET A O 1
ATOM 1481 N N . ILE A 1 175 ? -31.713 -4.395 47.481 1.00 96.75 175 ILE A N 1
ATOM 1482 C CA . ILE A 1 175 ? -31.399 -5.556 48.331 1.00 96.75 175 ILE A CA 1
ATOM 1483 C C . ILE A 1 175 ? -30.831 -5.137 49.693 1.00 96.75 175 ILE A C 1
ATOM 1485 O O . ILE A 1 175 ? -31.158 -5.754 50.702 1.00 96.75 175 ILE A O 1
ATOM 1489 N N . LYS A 1 176 ? -30.063 -4.037 49.754 1.00 95.69 176 LYS A N 1
ATOM 1490 C CA . LYS A 1 176 ? -29.582 -3.471 51.026 1.00 95.69 176 LYS A CA 1
ATOM 1491 C C . LYS A 1 176 ? -30.729 -3.002 51.919 1.00 95.69 176 LYS A C 1
ATOM 1493 O O . LYS A 1 176 ? -30.729 -3.312 53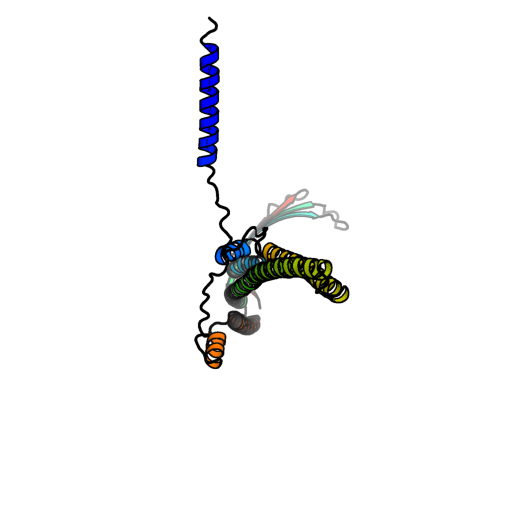.104 1.00 95.69 176 LYS A O 1
ATOM 1498 N N . LYS A 1 177 ? -31.740 -2.336 51.352 1.00 96.62 177 LYS A N 1
ATOM 1499 C CA . LYS A 1 177 ? -32.941 -1.933 52.103 1.00 96.62 177 LYS A CA 1
ATOM 1500 C C . LYS A 1 177 ? -33.755 -3.130 52.596 1.00 96.62 177 LYS A C 1
ATOM 1502 O O . LYS A 1 177 ? -34.236 -3.108 53.722 1.00 96.62 177 LYS A O 1
ATOM 1507 N N . LEU A 1 178 ? -33.900 -4.172 51.775 1.00 95.50 178 LEU A N 1
ATOM 1508 C CA . LEU A 1 178 ? -34.588 -5.404 52.180 1.00 95.50 178 LEU A CA 1
ATOM 1509 C C . LEU A 1 178 ? -33.832 -6.127 53.300 1.00 95.50 178 LEU A C 1
ATOM 1511 O O . LEU A 1 178 ? -34.454 -6.620 54.234 1.00 95.50 178 LEU A O 1
ATOM 1515 N N . PHE A 1 179 ? -32.499 -6.139 53.251 1.00 96.50 179 PHE A N 1
ATOM 1516 C CA . PHE A 1 179 ? -31.667 -6.676 54.327 1.00 96.50 179 PHE A CA 1
ATOM 1517 C C . PHE A 1 179 ? -31.832 -5.878 55.631 1.00 96.50 179 PHE A C 1
ATOM 1519 O O . PHE A 1 179 ? -32.023 -6.474 56.687 1.00 96.50 179 PHE A O 1
ATOM 1526 N N . GLU A 1 180 ? -31.841 -4.540 55.565 1.00 94.62 180 GLU A N 1
ATOM 1527 C CA . GLU A 1 180 ? -32.111 -3.665 56.722 1.00 94.62 180 GLU A CA 1
ATOM 1528 C C . GLU A 1 180 ? -33.508 -3.892 57.325 1.00 94.62 180 GLU A C 1
ATOM 1530 O O . GLU A 1 180 ? -33.681 -3.792 58.539 1.00 94.62 180 GLU A O 1
ATOM 1535 N N . ALA A 1 181 ? -34.494 -4.235 56.492 1.00 95.62 181 ALA A N 1
ATOM 1536 C CA . ALA A 1 181 ? -35.845 -4.603 56.914 1.00 95.62 181 ALA A CA 1
ATOM 1537 C C . ALA A 1 181 ? -35.973 -6.068 57.390 1.00 95.62 181 ALA A C 1
ATOM 1539 O O . ALA A 1 181 ? -37.028 -6.452 57.892 1.00 95.62 181 ALA A O 1
ATOM 1540 N N . GLY A 1 182 ? -34.921 -6.885 57.252 1.00 93.75 182 GLY A N 1
ATOM 1541 C CA . GLY A 1 182 ? -34.916 -8.308 57.609 1.00 93.75 182 GLY A CA 1
ATOM 1542 C C . GLY A 1 182 ? -35.580 -9.243 56.589 1.00 93.75 182 GLY A C 1
ATOM 1543 O O . GLY A 1 182 ? -35.802 -10.411 56.898 1.00 93.75 182 GLY A O 1
ATOM 1544 N N . GLU A 1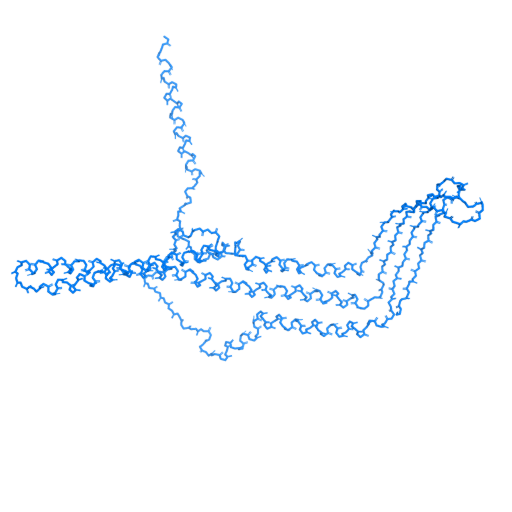 183 ? -35.896 -8.758 55.385 1.00 94.50 183 GLU A N 1
ATOM 1545 C CA . GLU A 1 183 ? -36.551 -9.518 54.306 1.00 94.50 183 GLU A CA 1
ATOM 1546 C C . GLU A 1 183 ? -35.563 -10.175 53.320 1.00 94.50 183 GLU A C 1
ATOM 1548 O O . GLU A 1 183 ? -35.966 -11.015 52.518 1.00 94.50 183 GLU A O 1
ATOM 1553 N N . ALA A 1 184 ? -34.275 -9.821 53.373 1.00 93.75 184 ALA A N 1
ATOM 1554 C CA . ALA A 1 184 ? -33.206 -10.433 52.574 1.00 93.75 184 ALA A CA 1
ATOM 1555 C C . ALA A 1 184 ? -32.054 -10.924 53.461 1.00 93.75 184 ALA A C 1
ATOM 1557 O O . ALA A 1 184 ? -31.883 -10.458 54.590 1.00 93.75 184 ALA A O 1
ATOM 1558 N N . THR A 1 185 ? -31.242 -11.854 52.955 1.00 95.50 185 THR A N 1
ATOM 1559 C CA . THR A 1 185 ? -30.088 -12.394 53.688 1.00 95.50 185 THR A CA 1
ATOM 1560 C C . THR A 1 185 ? -28.800 -11.625 53.383 1.00 95.50 185 THR A C 1
ATOM 1562 O O . THR A 1 185 ? -28.674 -10.960 52.356 1.00 95.50 185 THR A O 1
ATOM 1565 N N . LEU A 1 186 ? -27.799 -11.736 54.266 1.00 93.81 186 LEU A N 1
ATOM 1566 C CA . LEU A 1 186 ? -26.469 -11.161 54.020 1.00 93.81 186 LEU A CA 1
ATOM 1567 C C . LEU A 1 186 ? -25.816 -11.759 52.759 1.00 93.81 186 LEU A C 1
ATOM 1569 O O . LEU A 1 186 ? -25.103 -11.064 52.038 1.00 93.81 186 LEU A O 1
ATOM 1573 N N . THR A 1 187 ? -26.093 -13.034 52.473 1.00 95.56 187 THR A N 1
ATOM 1574 C CA . THR A 1 187 ? -25.636 -13.714 51.258 1.00 95.56 187 THR A CA 1
ATOM 1575 C C . THR A 1 187 ? -26.200 -13.050 50.003 1.00 95.56 187 THR A C 1
ATOM 1577 O O . THR A 1 187 ? -25.433 -12.781 49.084 1.00 95.56 187 THR A O 1
ATOM 1580 N N . ASP A 1 188 ? -27.486 -12.680 49.994 1.00 94.06 188 ASP A N 1
ATOM 1581 C CA . ASP A 1 188 ? -28.106 -11.995 48.849 1.00 94.06 188 ASP A CA 1
ATOM 1582 C C . ASP A 1 188 ? -27.451 -10.633 48.567 1.00 94.06 188 ASP A C 1
ATOM 1584 O O . ASP A 1 188 ? -27.253 -10.254 47.410 1.00 94.06 188 ASP A O 1
ATOM 1588 N N . VAL A 1 189 ? -27.072 -9.893 49.618 1.00 95.94 189 VAL A N 1
ATOM 1589 C CA . VAL A 1 189 ? -26.344 -8.621 49.470 1.00 95.94 189 VAL A CA 1
ATOM 1590 C C . VAL A 1 189 ? -24.981 -8.862 48.826 1.00 95.94 189 VAL A C 1
ATOM 1592 O O . VAL A 1 189 ? -24.652 -8.203 47.838 1.00 95.94 189 VAL A O 1
ATOM 1595 N N . HIS A 1 190 ? -24.205 -9.818 49.340 1.00 97.19 190 HIS A N 1
ATOM 1596 C CA . HIS A 1 190 ? -22.880 -10.127 48.801 1.00 97.19 190 HIS A CA 1
ATOM 1597 C C . HIS A 1 190 ? -22.926 -10.666 47.366 1.00 97.19 190 HIS A C 1
ATOM 1599 O O . HIS A 1 190 ? -22.063 -10.311 46.562 1.00 97.19 190 HIS A O 1
ATOM 1605 N N . ASP A 1 191 ? -23.952 -11.437 47.004 1.00 96.50 191 ASP A N 1
ATOM 1606 C CA . ASP A 1 191 ? -24.148 -11.915 45.634 1.00 96.50 191 ASP A CA 1
ATOM 1607 C C . ASP A 1 191 ? -24.367 -10.753 44.653 1.00 96.50 191 ASP A C 1
ATOM 1609 O O . ASP A 1 191 ? -23.777 -10.722 43.565 1.00 96.50 191 ASP A O 1
ATOM 1613 N N . VAL A 1 192 ? -25.177 -9.756 45.028 1.00 96.94 192 VAL A N 1
ATOM 1614 C CA . VAL A 1 192 ? -25.390 -8.562 44.193 1.00 96.94 192 VAL A CA 1
ATOM 1615 C C . VAL A 1 192 ? -24.148 -7.661 44.180 1.00 96.94 192 VAL A C 1
ATOM 1617 O O . VAL A 1 192 ? -23.816 -7.110 43.129 1.00 96.94 192 VAL A O 1
ATOM 1620 N N . GLU A 1 193 ? -23.406 -7.543 45.287 1.00 96.44 193 GLU A N 1
ATOM 1621 C CA . GLU A 1 193 ? -22.125 -6.813 45.331 1.00 96.44 193 GLU A CA 1
ATOM 1622 C C . GLU A 1 193 ? -21.062 -7.443 44.420 1.00 96.44 193 GLU A C 1
ATOM 1624 O O . GLU A 1 193 ? -20.347 -6.726 43.708 1.00 96.44 193 GLU A O 1
ATOM 1629 N N . ALA A 1 194 ? -20.984 -8.775 44.385 1.00 97.56 194 ALA A N 1
ATOM 1630 C CA . ALA A 1 194 ? -20.093 -9.506 43.490 1.00 97.56 194 ALA A CA 1
ATOM 1631 C C . ALA A 1 194 ? -20.465 -9.271 42.017 1.00 97.56 194 ALA A C 1
ATOM 1633 O O . ALA A 1 194 ? -19.591 -8.979 41.195 1.00 97.56 194 ALA A O 1
ATOM 1634 N N . ARG A 1 195 ? -21.764 -9.307 41.683 1.00 96.31 195 ARG A N 1
ATOM 1635 C CA . ARG A 1 195 ? -22.261 -8.963 40.337 1.00 96.31 195 ARG A CA 1
ATOM 1636 C C . ARG A 1 195 ? -21.923 -7.523 39.965 1.00 96.31 195 ARG A C 1
ATOM 1638 O O . ARG A 1 195 ? -21.394 -7.294 38.882 1.00 96.31 195 ARG A O 1
ATOM 1645 N N . TYR A 1 196 ? -22.158 -6.563 40.859 1.00 97.62 196 TYR A N 1
ATOM 1646 C CA . TYR A 1 196 ? -21.820 -5.158 40.621 1.00 97.62 196 TYR A CA 1
ATOM 1647 C C . TYR A 1 196 ? -20.320 -4.971 40.355 1.00 97.62 196 TYR A C 1
ATOM 1649 O O . TYR A 1 196 ? -19.944 -4.305 39.391 1.00 97.62 196 TYR A O 1
ATOM 1657 N N . SER A 1 197 ? -19.464 -5.630 41.140 1.00 97.19 197 SER A N 1
ATOM 1658 C CA . SER A 1 197 ? -18.008 -5.618 40.944 1.00 97.19 197 SER A CA 1
ATOM 1659 C C . SER A 1 197 ? -17.594 -6.242 39.602 1.00 97.19 197 SER A C 1
ATOM 1661 O O . SER A 1 197 ? -16.716 -5.720 38.917 1.00 97.19 197 SER A O 1
ATOM 1663 N N . SER A 1 198 ? -18.263 -7.316 39.169 1.00 97.56 198 SER A N 1
ATOM 1664 C CA . SER A 1 198 ? -18.051 -7.917 37.843 1.00 97.56 198 SER A CA 1
ATOM 1665 C C . SER A 1 198 ? -18.425 -6.961 36.702 1.00 97.56 198 SER A C 1
ATOM 1667 O O . SER A 1 198 ? -17.675 -6.840 35.731 1.00 97.56 198 SER A O 1
ATOM 1669 N N . ILE A 1 199 ? -19.528 -6.214 36.833 1.00 97.56 199 ILE A N 1
ATOM 1670 C CA . ILE A 1 199 ? -19.908 -5.183 35.854 1.00 97.56 199 ILE A CA 1
ATOM 1671 C C . ILE A 1 199 ? -18.897 -4.032 35.826 1.00 97.56 199 ILE A C 1
ATOM 1673 O O . ILE A 1 199 ? -18.557 -3.545 34.750 1.00 97.56 199 ILE A O 1
ATOM 1677 N N . GLN A 1 200 ? -18.356 -3.621 36.977 1.00 97.12 200 GLN A N 1
ATOM 1678 C CA . GLN A 1 200 ? -17.285 -2.620 37.013 1.00 97.12 200 GLN A CA 1
ATOM 1679 C C . GLN A 1 200 ? -16.033 -3.082 36.259 1.00 97.12 200 GLN A C 1
ATOM 1681 O O . GLN A 1 200 ? -15.430 -2.287 35.542 1.00 97.12 200 GLN A O 1
ATOM 1686 N N . PHE A 1 201 ? -15.662 -4.359 36.374 1.00 97.38 201 PHE A N 1
ATOM 1687 C CA . PHE A 1 201 ? -14.559 -4.917 35.595 1.00 97.38 201 PHE A CA 1
ATOM 1688 C C . PHE A 1 201 ? -14.856 -4.897 34.086 1.00 97.38 201 PHE A C 1
ATOM 1690 O O . PHE A 1 201 ? -14.027 -4.427 33.305 1.00 97.38 201 PHE A O 1
ATOM 1697 N N . ARG A 1 202 ? -16.059 -5.324 33.677 1.00 97.56 202 ARG A N 1
ATOM 1698 C CA . ARG A 1 202 ? -16.501 -5.267 32.270 1.00 97.56 202 ARG A CA 1
ATOM 1699 C C . ARG A 1 202 ? -16.502 -3.846 31.705 1.00 97.56 202 ARG A C 1
ATOM 1701 O O . ARG A 1 202 ? -16.199 -3.671 30.530 1.00 97.56 202 ARG A O 1
ATOM 1708 N N . LEU A 1 203 ? -16.809 -2.838 32.524 1.00 97.75 203 LEU A N 1
ATOM 1709 C CA . LEU A 1 203 ? -16.750 -1.433 32.115 1.00 97.75 203 LEU A CA 1
ATOM 1710 C C . LEU A 1 203 ? -15.324 -1.028 31.717 1.00 97.75 203 LEU A C 1
ATOM 1712 O O . LEU A 1 203 ? -15.127 -0.482 30.638 1.00 97.75 203 LEU A O 1
ATOM 1716 N N . ILE A 1 204 ? -14.328 -1.365 32.542 1.00 97.69 204 ILE A N 1
ATOM 1717 C CA . ILE A 1 204 ? -12.913 -1.070 32.257 1.00 97.69 204 ILE A CA 1
ATOM 1718 C C . ILE A 1 204 ? -12.460 -1.771 30.967 1.00 97.69 204 ILE A C 1
ATOM 1720 O O . ILE A 1 204 ? -11.732 -1.198 30.154 1.00 97.69 204 ILE A O 1
ATOM 1724 N N . GLU A 1 205 ? -12.893 -3.015 30.754 1.00 97.75 205 GLU A N 1
ATOM 1725 C CA . GLU A 1 205 ? -12.600 -3.752 29.523 1.00 97.75 205 GLU A CA 1
ATOM 1726 C C . GLU A 1 205 ? -13.238 -3.091 28.290 1.00 97.75 205 GLU A C 1
ATOM 1728 O O . GLU A 1 205 ? -12.574 -2.933 27.264 1.00 97.75 205 GLU A O 1
ATOM 1733 N N . ALA A 1 206 ? -14.489 -2.642 28.396 1.00 97.75 206 ALA A N 1
ATOM 1734 C CA . ALA A 1 206 ? -15.181 -1.938 27.321 1.00 97.75 206 ALA A CA 1
ATOM 1735 C C . ALA A 1 206 ? -14.522 -0.592 26.980 1.00 97.75 206 ALA A C 1
ATOM 1737 O O . ALA A 1 206 ? -14.307 -0.301 25.802 1.00 97.75 206 ALA A O 1
ATOM 1738 N N . GLU A 1 207 ? -14.125 0.190 27.988 1.00 97.75 207 GLU A N 1
ATOM 1739 C CA . GLU A 1 207 ? -13.373 1.440 27.807 1.00 97.75 207 GLU A CA 1
ATOM 1740 C C . GLU A 1 207 ? -12.044 1.193 27.079 1.00 97.75 207 GLU A C 1
ATOM 1742 O O . GLU A 1 207 ? -11.702 1.901 26.126 1.00 97.75 207 GLU A O 1
ATOM 1747 N N . LYS A 1 208 ? -11.309 0.147 27.479 1.00 98.12 208 LYS A N 1
ATOM 1748 C CA . LYS A 1 208 ? -10.066 -0.261 26.814 1.00 98.12 208 LYS A CA 1
ATOM 1749 C C . LYS A 1 208 ? -10.313 -0.652 25.356 1.00 98.12 208 LYS A C 1
ATOM 1751 O O . LYS A 1 208 ? -9.556 -0.225 24.484 1.00 98.12 208 LYS A O 1
ATOM 1756 N N . ASN A 1 209 ? -11.342 -1.452 25.084 1.00 97.88 209 ASN A N 1
ATOM 1757 C CA . ASN A 1 209 ? -11.658 -1.898 23.727 1.00 97.88 209 ASN A CA 1
ATOM 1758 C C . ASN A 1 209 ? -12.025 -0.714 22.826 1.00 97.88 209 ASN A C 1
ATOM 1760 O O . ASN A 1 209 ? -11.483 -0.595 21.724 1.00 97.88 209 ASN A O 1
ATOM 1764 N N . LEU A 1 210 ? -12.842 0.219 23.328 1.00 97.06 210 LEU A N 1
ATOM 1765 C CA . LEU A 1 210 ? -13.155 1.459 22.622 1.00 97.06 210 LEU A CA 1
ATOM 1766 C C . LEU A 1 210 ? -11.892 2.283 22.341 1.00 97.06 210 LEU A C 1
ATOM 1768 O O . LEU A 1 210 ? -11.691 2.756 21.222 1.00 97.06 210 LEU A O 1
ATOM 1772 N N . TYR A 1 211 ? -11.006 2.419 23.328 1.00 96.50 211 TYR A N 1
ATOM 1773 C CA . TYR A 1 211 ? -9.730 3.109 23.152 1.00 96.50 211 TYR A CA 1
ATOM 1774 C C . TYR A 1 211 ? -8.861 2.449 22.070 1.00 96.50 211 TYR A C 1
ATOM 1776 O O . TYR A 1 211 ? -8.284 3.138 21.224 1.00 96.50 211 TYR A O 1
ATOM 1784 N N . THR A 1 212 ? -8.765 1.116 22.045 1.00 97.25 212 THR A N 1
ATOM 1785 C CA . THR A 1 212 ? -8.037 0.386 20.995 1.00 97.25 212 THR A CA 1
ATOM 1786 C C . THR A 1 212 ? -8.660 0.605 19.614 1.00 97.25 212 THR A C 1
ATOM 1788 O O . THR A 1 212 ? -7.927 0.912 18.672 1.00 97.25 212 THR A O 1
ATOM 1791 N N . ALA A 1 213 ? -9.986 0.535 19.496 1.00 97.00 213 ALA A N 1
ATOM 1792 C CA . ALA A 1 213 ? -10.691 0.774 18.238 1.00 97.00 213 ALA A CA 1
ATOM 1793 C C . ALA A 1 213 ? -10.470 2.204 17.712 1.00 97.00 213 ALA A C 1
ATOM 1795 O O . ALA A 1 213 ? -10.106 2.389 16.547 1.00 97.00 213 ALA A O 1
ATOM 1796 N N . LYS A 1 214 ? -10.569 3.225 18.579 1.00 96.38 214 LYS A N 1
ATOM 1797 C CA . LYS A 1 214 ? -10.295 4.625 18.200 1.00 96.38 214 LYS A CA 1
ATOM 1798 C C . LYS A 1 214 ? -8.855 4.821 17.730 1.00 96.38 214 LYS A C 1
ATOM 1800 O O . LYS A 1 214 ? -8.625 5.482 16.720 1.00 96.38 214 LYS A O 1
ATOM 1805 N N . ASN A 1 215 ? -7.884 4.184 18.390 1.00 95.94 215 ASN A N 1
ATOM 1806 C CA . ASN A 1 215 ? -6.485 4.221 17.954 1.00 95.94 215 ASN A CA 1
ATOM 1807 C C . ASN A 1 215 ? -6.256 3.521 16.606 1.00 95.94 215 ASN A C 1
ATOM 1809 O O . ASN A 1 215 ? -5.452 3.998 15.799 1.00 95.94 215 ASN A O 1
ATOM 1813 N N . ASN A 1 216 ? -6.947 2.406 16.346 1.00 95.62 216 ASN A N 1
ATOM 1814 C CA . ASN A 1 216 ? -6.883 1.716 15.058 1.00 95.62 216 ASN A CA 1
ATOM 1815 C C . ASN A 1 216 ? -7.394 2.615 13.928 1.00 95.62 216 ASN A C 1
ATOM 1817 O O . ASN A 1 216 ? -6.707 2.743 12.910 1.00 95.62 216 ASN A O 1
ATOM 1821 N N . LEU A 1 217 ? -8.537 3.278 14.131 1.00 96.25 217 LEU A N 1
ATOM 1822 C CA . LEU A 1 217 ? -9.086 4.235 13.173 1.00 96.25 217 LEU A CA 1
ATOM 1823 C C . LEU A 1 217 ? -8.153 5.439 12.990 1.00 96.25 217 LEU A C 1
ATOM 1825 O O . LEU A 1 217 ? -7.805 5.768 11.856 1.00 96.25 217 LEU A O 1
ATOM 1829 N N . ARG A 1 218 ? -7.654 6.028 14.087 1.00 95.62 218 ARG A N 1
ATOM 1830 C CA . ARG A 1 218 ? -6.682 7.135 14.066 1.00 95.62 218 ARG A CA 1
ATOM 1831 C C . ARG A 1 218 ? -5.458 6.824 13.219 1.00 95.62 218 ARG A C 1
ATOM 1833 O O . ARG A 1 218 ? -5.003 7.674 12.461 1.00 95.62 218 ARG A O 1
ATOM 1840 N N . ARG A 1 219 ? -4.913 5.609 13.326 1.00 95.00 219 ARG A N 1
ATOM 1841 C CA . ARG A 1 219 ? -3.746 5.189 12.534 1.00 95.00 219 ARG A CA 1
ATOM 1842 C C . ARG A 1 219 ? -4.018 5.221 11.026 1.00 95.00 219 ARG A C 1
ATOM 1844 O O . ARG A 1 219 ? -3.083 5.434 10.263 1.00 95.00 219 ARG A O 1
ATOM 1851 N N . ILE A 1 220 ? -5.262 4.988 10.612 1.00 95.50 220 ILE A N 1
ATOM 1852 C CA . ILE A 1 220 ? -5.673 4.987 9.203 1.00 95.50 220 ILE A CA 1
ATOM 1853 C C . ILE A 1 220 ? -5.954 6.418 8.720 1.00 95.50 220 ILE A C 1
ATOM 1855 O O . ILE A 1 220 ? -5.504 6.790 7.640 1.00 95.50 220 ILE A O 1
ATOM 1859 N N . ILE A 1 221 ? -6.676 7.226 9.506 1.00 95.00 221 ILE A N 1
ATOM 1860 C CA . ILE A 1 221 ? -7.115 8.574 9.091 1.00 95.00 221 ILE A CA 1
ATOM 1861 C C . ILE A 1 221 ? -6.113 9.692 9.411 1.00 95.00 221 ILE A C 1
ATOM 1863 O O . ILE A 1 221 ? -6.253 10.787 8.879 1.00 95.00 221 ILE A O 1
ATOM 1867 N N . GLY A 1 222 ? -5.116 9.435 10.263 1.00 92.19 222 GLY A N 1
ATOM 1868 C CA . GLY A 1 222 ? -4.062 10.389 10.629 1.00 92.19 222 GLY A CA 1
ATOM 1869 C C . GLY A 1 222 ? -4.428 11.402 11.722 1.00 92.19 222 GLY A C 1
ATOM 1870 O O . GLY A 1 222 ? -3.593 12.231 12.073 1.00 92.19 222 GLY A O 1
ATOM 1871 N N . GLU A 1 223 ? -5.635 11.339 12.285 1.00 89.50 223 GLU A N 1
ATOM 1872 C CA . GLU A 1 223 ? -6.129 12.255 13.321 1.00 89.50 223 GLU A CA 1
ATOM 1873 C C . GLU A 1 223 ? -7.014 11.541 14.350 1.00 89.50 223 GLU A C 1
ATOM 1875 O O . GLU A 1 223 ? -7.524 10.449 14.096 1.00 89.50 223 GLU A O 1
ATOM 1880 N N . GLU A 1 224 ? -7.183 12.144 15.527 1.00 88.69 224 GLU A N 1
ATOM 1881 C CA . GLU A 1 224 ? -8.029 11.593 16.589 1.00 88.69 224 GLU A CA 1
ATOM 1882 C C . GLU A 1 224 ? -9.521 11.686 16.202 1.00 88.69 224 GLU A C 1
ATOM 1884 O O . GLU A 1 224 ? -10.014 12.794 15.975 1.00 88.69 224 GLU A O 1
ATOM 1889 N N . PRO A 1 225 ? -10.266 10.565 16.145 1.00 84.12 225 PRO A N 1
ATOM 1890 C CA . PRO A 1 225 ? -11.693 10.590 15.844 1.00 84.12 225 PRO A CA 1
ATOM 1891 C C . PRO A 1 225 ? -12.488 11.071 17.070 1.00 84.12 225 PRO A C 1
ATOM 1893 O O . PRO A 1 225 ? -12.720 10.312 18.013 1.00 84.12 225 PRO A O 1
ATOM 1896 N N . ILE A 1 226 ? -12.900 12.344 17.066 1.00 77.75 226 ILE A N 1
ATOM 1897 C CA . ILE A 1 226 ? -13.600 12.976 18.203 1.00 77.75 226 ILE A CA 1
ATOM 1898 C C . ILE A 1 226 ? -15.024 12.424 18.355 1.00 77.75 226 ILE A C 1
ATOM 1900 O O . ILE A 1 226 ? -15.420 12.022 19.448 1.00 77.75 226 ILE A O 1
ATOM 1904 N N . ALA A 1 227 ? -15.783 12.379 17.262 1.00 85.06 227 ALA A N 1
ATOM 1905 C CA . ALA A 1 227 ? -17.123 11.806 17.208 1.00 85.06 227 ALA A CA 1
ATOM 1906 C C . ALA A 1 227 ? -17.359 11.212 15.818 1.00 85.06 227 ALA A C 1
ATOM 1908 O O . ALA A 1 227 ? -16.960 11.819 14.824 1.00 85.06 227 ALA A O 1
ATOM 1909 N N . LEU A 1 228 ? -18.000 10.046 15.758 1.00 89.00 228 LEU A N 1
ATOM 1910 C CA . LEU A 1 228 ? -18.410 9.404 14.509 1.00 89.00 228 LEU A CA 1
ATOM 1911 C C . LEU A 1 228 ? -19.925 9.510 14.342 1.00 89.00 228 LEU A C 1
ATOM 1913 O O . LEU A 1 228 ? -20.668 9.470 15.328 1.00 89.00 228 LEU A O 1
ATOM 1917 N N . ALA A 1 229 ? -20.384 9.654 13.101 1.00 89.38 229 ALA A N 1
ATOM 1918 C CA . ALA A 1 229 ? -21.808 9.588 12.802 1.00 89.38 229 ALA A CA 1
ATOM 1919 C C . ALA A 1 229 ? -22.347 8.193 13.173 1.00 89.38 229 ALA A C 1
ATOM 1921 O O . ALA A 1 229 ? -21.802 7.170 12.768 1.00 89.38 229 ALA A O 1
ATOM 1922 N N . ARG A 1 230 ? -23.397 8.132 13.996 1.00 85.06 230 ARG A N 1
ATOM 1923 C CA . ARG A 1 230 ? -23.981 6.854 14.429 1.00 85.06 230 ARG A CA 1
ATOM 1924 C C . ARG A 1 230 ? -24.929 6.304 13.371 1.00 85.06 230 ARG A C 1
ATOM 1926 O O . ARG A 1 230 ? -25.529 7.059 12.609 1.00 85.06 230 ARG A O 1
ATOM 1933 N N . LEU A 1 231 ? -25.103 4.985 13.377 1.00 83.12 231 LEU A N 1
ATOM 1934 C CA . LEU A 1 231 ? -26.179 4.341 12.629 1.00 83.12 231 LEU A CA 1
ATOM 1935 C C . LEU A 1 231 ? -27.535 4.827 13.163 1.00 83.12 231 LEU A C 1
ATOM 1937 O O . LEU A 1 231 ? -27.702 5.005 14.371 1.00 83.12 231 LEU A O 1
ATOM 1941 N N . GLY A 1 232 ? -28.489 5.058 12.259 1.00 79.88 232 GLY A N 1
ATOM 1942 C CA . GLY A 1 232 ? -29.873 5.348 12.637 1.00 79.88 232 GLY A CA 1
ATOM 1943 C C . GLY A 1 232 ? -30.522 4.166 13.365 1.00 79.88 232 GLY A C 1
ATOM 1944 O O . GLY A 1 232 ? -30.024 3.044 13.303 1.00 79.88 232 GLY A O 1
ATOM 1945 N N . GLU A 1 233 ? -31.644 4.411 14.045 1.00 76.56 233 GLU A N 1
ATOM 1946 C CA . GLU A 1 233 ? -32.357 3.373 14.812 1.00 76.56 233 GLU A CA 1
ATOM 1947 C C . GLU A 1 233 ? -32.939 2.265 13.916 1.00 76.56 233 GLU A C 1
ATOM 1949 O O . GLU A 1 233 ? -33.002 1.107 14.323 1.00 76.56 233 GLU A O 1
ATOM 1954 N N . GLU A 1 234 ? -33.297 2.595 12.672 1.00 79.88 234 GLU A N 1
ATOM 1955 C CA . GLU A 1 234 ? -33.756 1.641 11.662 1.00 79.88 234 GLU A CA 1
ATOM 1956 C C . GLU A 1 234 ? -32.681 1.443 10.585 1.00 79.88 234 GLU A C 1
ATOM 1958 O O . GLU A 1 234 ? -32.476 2.294 9.717 1.00 79.88 234 GLU A O 1
ATOM 1963 N N . VAL A 1 235 ? -31.991 0.299 10.626 1.00 77.25 235 VAL A N 1
ATOM 1964 C CA . VAL A 1 235 ? -31.023 -0.101 9.594 1.00 77.25 235 VAL A CA 1
ATOM 1965 C C . VAL A 1 235 ? -31.626 -1.210 8.739 1.00 77.25 235 VAL A C 1
ATOM 1967 O O . VAL A 1 235 ? -31.923 -2.301 9.224 1.00 77.25 235 VAL A O 1
ATOM 1970 N N . TYR A 1 236 ? -31.792 -0.940 7.445 1.00 82.81 236 TYR A N 1
ATOM 1971 C CA . TYR A 1 236 ? -32.207 -1.942 6.468 1.00 82.81 236 TYR A CA 1
ATOM 1972 C C . TYR A 1 236 ? -30.983 -2.658 5.889 1.00 82.81 236 TYR A C 1
ATOM 1974 O O . TYR A 1 236 ? -30.111 -2.025 5.293 1.00 82.81 236 TYR A O 1
ATOM 1982 N N . PHE A 1 237 ? -30.941 -3.983 6.028 1.00 82.62 237 PHE A N 1
ATOM 1983 C CA . PHE A 1 237 ? -29.911 -4.833 5.432 1.00 82.62 237 PHE A CA 1
ATOM 1984 C C . PHE A 1 237 ? -30.478 -5.515 4.179 1.00 82.62 237 PHE A C 1
ATOM 1986 O O . PHE A 1 237 ? -31.170 -6.528 4.305 1.00 82.62 237 PHE A O 1
ATOM 1993 N N . PRO A 1 238 ? -30.245 -4.972 2.967 1.00 85.19 238 PRO A N 1
ATOM 1994 C CA . PRO A 1 238 ? -30.690 -5.626 1.745 1.00 85.19 238 PRO A CA 1
ATOM 1995 C C . PRO A 1 238 ? -29.952 -6.949 1.546 1.00 85.19 238 PRO A C 1
ATOM 1997 O O . PRO A 1 238 ? -28.759 -7.062 1.831 1.00 85.19 238 PRO A O 1
ATOM 2000 N N . GLU A 1 239 ? -30.646 -7.933 0.978 1.00 86.56 239 GLU A N 1
ATOM 2001 C CA . GLU A 1 239 ? -29.984 -9.148 0.515 1.00 86.56 239 GLU A CA 1
ATOM 2002 C C . GLU A 1 239 ? -28.949 -8.821 -0.577 1.00 86.56 239 GLU A C 1
ATOM 2004 O O . GLU A 1 239 ? -29.197 -7.948 -1.424 1.00 86.56 239 GLU A O 1
ATOM 2009 N N . PRO A 1 240 ? -27.799 -9.523 -0.601 1.00 85.19 240 PRO A N 1
ATOM 2010 C CA . PRO A 1 240 ? -26.822 -9.378 -1.668 1.00 85.19 240 PRO A CA 1
ATOM 2011 C C . PRO A 1 240 ? -27.463 -9.656 -3.029 1.00 85.19 240 PRO A C 1
ATOM 2013 O O . PRO A 1 240 ? -28.154 -10.657 -3.220 1.00 85.19 240 PRO A O 1
ATOM 2016 N N . LYS A 1 241 ? -27.210 -8.772 -3.995 1.00 87.94 241 LYS A N 1
ATOM 2017 C CA . LYS A 1 241 ? -27.607 -8.957 -5.393 1.00 87.94 241 LYS A CA 1
ATOM 2018 C C . LYS A 1 241 ? -26.352 -8.987 -6.264 1.00 87.94 241 LYS A C 1
ATOM 2020 O O . LYS A 1 241 ? -25.668 -7.963 -6.305 1.00 87.94 241 LYS A O 1
ATOM 2025 N N . PRO A 1 242 ? -26.060 -10.090 -6.974 1.00 90.25 242 PRO A N 1
ATOM 2026 C CA . PRO A 1 242 ? -26.845 -11.330 -7.084 1.00 90.25 242 PRO A CA 1
ATOM 2027 C C . PRO A 1 242 ? -26.910 -12.189 -5.812 1.00 90.25 242 PRO A C 1
ATOM 2029 O O . PRO A 1 242 ? -26.010 -12.139 -4.980 1.00 90.25 242 PRO A O 1
ATOM 2032 N N . SER A 1 243 ? -27.946 -13.023 -5.686 1.00 89.06 243 SER A N 1
ATOM 2033 C CA . SER A 1 243 ? -28.049 -14.010 -4.598 1.00 89.06 243 SER A CA 1
ATOM 2034 C C . SER A 1 243 ? -27.229 -15.280 -4.866 1.00 89.06 243 SER A C 1
ATOM 2036 O O . SER A 1 243 ? -26.885 -16.003 -3.933 1.00 89.06 243 SER A O 1
ATOM 2038 N N . ASN A 1 244 ? -26.887 -15.551 -6.132 1.00 92.38 244 ASN A N 1
ATOM 2039 C CA . ASN A 1 244 ? -26.100 -16.712 -6.540 1.00 92.38 244 ASN A CA 1
ATOM 2040 C C . ASN A 1 244 ? -24.588 -16.420 -6.487 1.00 92.38 244 ASN A C 1
ATOM 2042 O O . ASN A 1 244 ? -24.098 -15.468 -7.097 1.00 92.38 244 ASN A O 1
ATOM 2046 N N . ILE A 1 245 ? -23.834 -17.282 -5.801 1.00 92.19 245 ILE A N 1
ATOM 2047 C CA . ILE A 1 245 ? -22.372 -17.203 -5.703 1.00 92.19 245 ILE A CA 1
ATOM 2048 C C . ILE A 1 245 ? -21.661 -17.358 -7.057 1.00 92.19 245 ILE A C 1
ATOM 2050 O O . ILE A 1 245 ? -20.644 -16.703 -7.285 1.00 92.19 245 ILE A O 1
ATOM 2054 N N . ASP A 1 246 ? -22.193 -18.160 -7.981 1.00 94.69 246 ASP A N 1
ATOM 2055 C CA . ASP A 1 246 ? -21.582 -18.383 -9.297 1.00 94.69 246 ASP A CA 1
ATOM 2056 C C . ASP A 1 246 ? -21.560 -17.099 -10.137 1.00 94.69 246 ASP A C 1
ATOM 2058 O O . ASP A 1 246 ? -20.600 -16.834 -10.868 1.00 94.69 246 ASP A O 1
ATOM 2062 N N . GLU A 1 247 ? -22.581 -16.251 -9.986 1.00 94.06 247 GLU A N 1
ATOM 2063 C CA . GLU A 1 247 ? -22.624 -14.940 -10.635 1.00 94.06 247 GLU A CA 1
ATOM 2064 C C . GLU A 1 247 ? -21.553 -14.006 -10.065 1.00 94.06 247 GLU A C 1
ATOM 2066 O O . GLU A 1 247 ? -20.854 -13.336 -10.828 1.00 94.06 247 GLU A O 1
ATOM 2071 N N . TRP A 1 248 ? -21.332 -14.025 -8.747 1.00 92.88 248 TRP A N 1
ATOM 2072 C CA . TRP A 1 248 ? -20.230 -13.286 -8.127 1.00 92.88 248 TRP A CA 1
ATOM 2073 C C . TRP A 1 248 ? -18.862 -13.779 -8.585 1.00 92.88 248 TRP A C 1
ATOM 2075 O O . TRP A 1 248 ? -17.984 -12.960 -8.854 1.00 92.88 248 TRP A O 1
A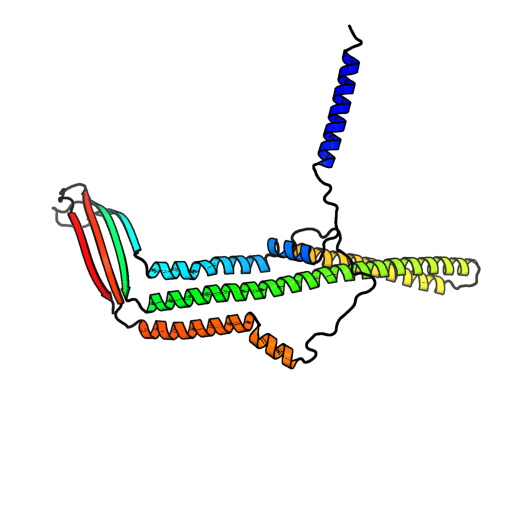TOM 2085 N N . ILE A 1 249 ? -18.674 -15.094 -8.735 1.00 93.12 249 ILE A N 1
ATOM 2086 C CA . ILE A 1 249 ? -17.432 -15.664 -9.273 1.00 93.12 249 ILE A CA 1
ATOM 2087 C C . ILE A 1 249 ? -17.202 -15.171 -10.705 1.00 93.12 249 ILE A C 1
ATOM 2089 O O . ILE A 1 249 ? -16.076 -14.807 -11.055 1.00 93.12 249 ILE A O 1
ATOM 2093 N N . LYS A 1 250 ? -18.250 -15.122 -11.535 1.00 93.38 250 LYS A N 1
ATOM 2094 C CA . LYS A 1 250 ? -18.165 -14.590 -12.900 1.00 93.38 250 LYS A CA 1
ATOM 2095 C C . LYS A 1 250 ? -17.777 -13.108 -12.902 1.00 93.38 250 LYS A C 1
ATOM 2097 O O . LYS A 1 250 ? -16.793 -12.744 -13.546 1.00 93.38 250 LYS A O 1
ATOM 2102 N N . ILE A 1 251 ? -18.471 -12.282 -12.117 1.00 92.31 251 ILE A N 1
ATOM 2103 C CA . ILE A 1 251 ? -18.168 -10.849 -11.968 1.00 92.31 251 ILE A CA 1
ATOM 2104 C C . ILE A 1 251 ? -16.733 -10.651 -11.467 1.00 92.31 251 ILE A C 1
ATOM 2106 O O . ILE A 1 251 ? -16.021 -9.785 -11.975 1.00 92.31 251 ILE A O 1
ATOM 2110 N N . ALA A 1 252 ? -16.280 -11.458 -10.504 1.00 90.94 252 ALA A N 1
ATOM 2111 C CA . ALA A 1 252 ? -14.929 -11.389 -9.962 1.00 90.94 252 ALA A CA 1
ATOM 2112 C C . ALA A 1 252 ? -13.872 -11.754 -11.011 1.00 90.94 252 ALA A C 1
ATOM 2114 O O . ALA A 1 252 ? -12.866 -11.055 -11.117 1.00 90.94 252 ALA A O 1
ATOM 2115 N N . LYS A 1 253 ? -14.092 -12.791 -11.826 1.00 90.50 253 LYS A N 1
ATOM 2116 C CA . LYS A 1 253 ? -13.176 -13.145 -12.926 1.00 90.50 253 LYS A CA 1
ATOM 2117 C C . LYS A 1 253 ? -13.042 -12.017 -13.953 1.00 90.50 253 LYS A C 1
ATOM 2119 O O . LYS A 1 253 ? -11.945 -11.785 -14.448 1.00 90.50 253 LYS A O 1
ATOM 2124 N N . GLU A 1 254 ? -14.128 -11.303 -14.236 1.00 90.44 254 GLU A N 1
ATOM 2125 C CA . GLU A 1 254 ? -14.151 -10.209 -15.216 1.00 90.44 254 GLU A CA 1
ATOM 2126 C C . GLU A 1 254 ? -13.616 -8.879 -14.650 1.00 90.44 254 GLU A C 1
ATOM 2128 O O . GLU A 1 254 ? -12.981 -8.101 -15.367 1.00 90.44 254 GLU A O 1
ATOM 2133 N N . ASN A 1 255 ? -13.839 -8.601 -13.361 1.00 92.56 255 ASN A N 1
ATOM 2134 C CA . ASN A 1 255 ? -13.585 -7.283 -12.768 1.00 92.56 255 ASN A CA 1
ATOM 2135 C C . ASN A 1 255 ? -12.461 -7.232 -11.734 1.00 92.56 255 ASN A C 1
ATOM 2137 O O . ASN A 1 255 ? -12.028 -6.132 -11.387 1.00 92.56 255 ASN A O 1
ATOM 2141 N N . SER A 1 256 ? -11.950 -8.371 -11.264 1.00 95.94 256 SER A N 1
ATOM 2142 C CA . SER A 1 256 ? -10.885 -8.398 -10.261 1.00 95.94 256 SER A CA 1
ATOM 2143 C C . SER A 1 256 ? -9.624 -7.700 -10.765 1.00 95.94 256 SER A C 1
ATOM 2145 O O . SER A 1 256 ? -9.006 -8.107 -11.751 1.00 95.94 256 SER A O 1
ATOM 2147 N N . ASN A 1 257 ? -9.203 -6.668 -10.030 1.00 96.88 257 ASN A N 1
ATOM 2148 C CA . ASN A 1 257 ? -7.944 -5.969 -10.272 1.00 96.88 257 ASN A CA 1
ATOM 2149 C C . ASN A 1 257 ? -6.738 -6.912 -10.153 1.00 96.88 257 ASN A C 1
ATOM 2151 O O . ASN A 1 257 ? -5.773 -6.761 -10.896 1.00 96.88 257 ASN A O 1
ATOM 2155 N N . VAL A 1 258 ? -6.818 -7.916 -9.272 1.00 96.25 258 VAL A N 1
ATOM 2156 C CA . VAL A 1 258 ? -5.764 -8.924 -9.084 1.00 96.25 258 VAL A CA 1
ATOM 2157 C C . VAL A 1 258 ? -5.645 -9.812 -10.322 1.00 96.2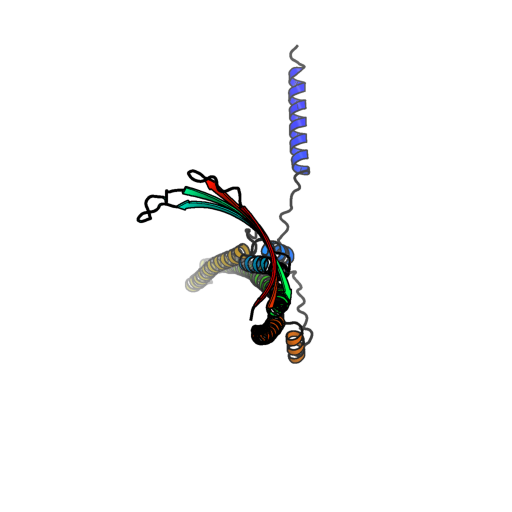5 258 VAL A C 1
ATOM 2159 O O . VAL A 1 258 ? -4.549 -10.003 -10.840 1.00 96.25 258 VAL A O 1
ATOM 2162 N N . VAL A 1 259 ? -6.769 -10.309 -10.847 1.00 96.12 259 VAL A N 1
ATOM 2163 C CA . VAL A 1 259 ? -6.772 -11.139 -12.065 1.00 96.12 259 VAL A CA 1
ATOM 2164 C C . VAL A 1 259 ? -6.258 -10.338 -13.262 1.00 96.12 259 VAL A C 1
ATOM 2166 O O . VAL A 1 259 ? -5.399 -10.820 -13.997 1.00 96.12 259 VAL A O 1
ATOM 2169 N N . LYS A 1 260 ? -6.711 -9.087 -13.421 1.00 97.12 260 LYS A N 1
ATOM 2170 C CA . LYS A 1 260 ? -6.234 -8.183 -14.480 1.00 97.12 260 LYS A CA 1
ATOM 2171 C C . LYS A 1 260 ? -4.733 -7.911 -14.371 1.00 97.12 260 LYS A C 1
ATOM 2173 O O . LYS A 1 260 ? -4.040 -7.990 -15.378 1.00 97.12 260 LYS A O 1
ATOM 2178 N N . TYR A 1 261 ? -4.218 -7.662 -13.166 1.00 97.69 261 TYR A N 1
ATOM 2179 C CA . TYR A 1 261 ? -2.783 -7.479 -12.927 1.00 97.69 261 TYR A CA 1
ATOM 2180 C C . TYR A 1 261 ? -1.965 -8.686 -13.405 1.00 97.69 261 TYR A C 1
ATOM 2182 O O . TYR A 1 261 ? -0.984 -8.519 -14.127 1.00 97.69 261 TYR A O 1
ATOM 2190 N N . TYR A 1 262 ? -2.382 -9.906 -13.053 1.00 97.38 262 TYR A N 1
ATOM 2191 C CA . TYR A 1 262 ? -1.673 -11.116 -13.478 1.00 97.38 262 TYR A CA 1
ATOM 2192 C C . TYR A 1 262 ? -1.846 -11.433 -14.968 1.00 97.38 262 TYR A C 1
ATOM 2194 O O . TYR A 1 262 ? -0.927 -11.979 -15.574 1.00 97.38 262 TYR A O 1
ATOM 2202 N N . SER A 1 263 ? -2.968 -11.048 -15.583 1.00 97.06 263 SER A N 1
ATOM 2203 C CA . SER A 1 263 ? -3.121 -11.103 -17.042 1.00 97.06 263 SER A CA 1
ATOM 2204 C C . SER A 1 263 ? -2.095 -10.205 -17.739 1.00 97.06 263 SER A C 1
ATOM 2206 O O . SER A 1 263 ? -1.400 -10.662 -18.638 1.00 97.06 263 SER A O 1
ATOM 2208 N N . LEU A 1 264 ? -1.923 -8.964 -17.273 1.00 98.00 264 LEU A N 1
ATOM 2209 C CA . LEU A 1 264 ? -0.906 -8.051 -17.808 1.00 98.00 264 LEU A CA 1
ATOM 2210 C C . LEU A 1 264 ? 0.521 -8.571 -17.553 1.00 98.00 264 LEU A C 1
ATOM 2212 O O . LEU A 1 264 ? 1.390 -8.455 -18.413 1.00 98.00 264 LEU A O 1
ATOM 2216 N N . ALA A 1 265 ? 0.767 -9.206 -16.401 1.00 97.88 265 ALA A N 1
ATOM 2217 C CA . ALA A 1 265 ? 2.054 -9.840 -16.110 1.00 97.88 265 ALA A CA 1
ATOM 2218 C C . ALA A 1 265 ? 2.381 -10.979 -17.095 1.00 97.88 265 ALA A C 1
ATOM 2220 O O . ALA A 1 265 ? 3.532 -11.121 -17.514 1.00 97.88 265 ALA A O 1
ATOM 2221 N N . LYS A 1 266 ? 1.371 -11.764 -17.497 1.00 98.31 266 LYS A N 1
ATOM 2222 C CA . LYS A 1 266 ? 1.502 -12.766 -18.564 1.00 98.31 266 LYS A CA 1
ATOM 2223 C C . LYS A 1 266 ? 1.869 -12.101 -19.892 1.00 98.31 266 LYS A C 1
ATOM 2225 O O . LYS A 1 266 ? 2.800 -12.562 -20.549 1.00 98.31 266 LYS A O 1
ATOM 2230 N N . ASP A 1 267 ? 1.202 -11.008 -20.254 1.00 98.19 267 ASP A N 1
ATOM 2231 C CA . ASP A 1 267 ? 1.485 -10.287 -21.499 1.00 98.19 267 ASP A CA 1
ATOM 2232 C C . ASP A 1 267 ? 2.926 -9.744 -21.522 1.00 98.19 267 ASP A C 1
ATOM 2234 O O . ASP A 1 267 ? 3.623 -9.876 -22.530 1.00 98.19 267 ASP A O 1
ATOM 2238 N N . ILE A 1 268 ? 3.434 -9.220 -20.397 1.00 98.19 268 ILE A N 1
ATOM 2239 C CA . ILE A 1 268 ? 4.848 -8.819 -20.266 1.00 98.19 268 ILE A CA 1
ATOM 2240 C C . ILE A 1 268 ? 5.789 -9.997 -20.517 1.00 98.19 268 ILE A C 1
ATOM 2242 O O . ILE A 1 268 ? 6.787 -9.820 -21.218 1.00 98.19 268 ILE A O 1
ATOM 2246 N N . ALA A 1 269 ? 5.493 -11.174 -19.960 1.00 98.12 269 ALA A N 1
ATOM 2247 C CA . ALA A 1 269 ? 6.313 -12.367 -20.155 1.00 98.12 269 ALA A CA 1
ATOM 2248 C C . ALA A 1 269 ? 6.321 -12.823 -21.626 1.00 98.12 269 ALA A C 1
ATOM 2250 O O . ALA A 1 269 ? 7.369 -13.194 -22.152 1.00 98.12 269 ALA A O 1
ATOM 2251 N N . GLU A 1 270 ? 5.190 -12.729 -22.330 1.00 97.88 270 GLU A N 1
ATOM 2252 C CA . GLU A 1 270 ? 5.127 -12.999 -23.773 1.00 97.88 270 GLU A CA 1
ATOM 2253 C C . GLU A 1 270 ? 5.944 -11.988 -24.590 1.00 97.88 270 GLU A C 1
ATOM 2255 O O . GLU A 1 270 ? 6.647 -12.364 -25.534 1.00 97.88 270 GLU A O 1
ATOM 2260 N N . TYR A 1 271 ? 5.887 -10.702 -24.229 1.00 97.50 271 TYR A N 1
ATOM 2261 C CA . TYR A 1 271 ? 6.749 -9.688 -24.834 1.00 97.50 271 TYR A CA 1
ATOM 2262 C C . TYR A 1 271 ? 8.226 -9.908 -24.507 1.00 97.50 271 TYR A C 1
ATOM 2264 O O . TYR A 1 271 ? 9.061 -9.651 -25.370 1.00 97.50 271 TYR A O 1
ATOM 2272 N N . GLU A 1 272 ? 8.558 -10.427 -23.325 1.00 97.56 272 GLU A N 1
ATOM 2273 C CA . GLU A 1 272 ? 9.938 -10.747 -22.957 1.00 97.56 272 GLU A CA 1
ATOM 2274 C C . GLU A 1 272 ? 10.494 -11.847 -23.863 1.00 97.56 272 GLU A C 1
ATOM 2276 O O . GLU A 1 272 ? 11.558 -11.679 -24.448 1.00 97.56 272 GLU A O 1
ATOM 2281 N N . ILE A 1 273 ? 9.730 -12.918 -24.104 1.00 97.31 273 ILE A N 1
ATOM 2282 C CA . ILE A 1 273 ? 10.120 -13.970 -25.057 1.00 97.31 273 ILE A CA 1
ATOM 2283 C C . ILE A 1 273 ? 10.378 -13.374 -26.449 1.00 97.31 273 ILE A C 1
ATOM 2285 O O . ILE A 1 273 ? 11.386 -13.689 -27.089 1.00 97.31 273 ILE A O 1
ATOM 2289 N N . LYS A 1 274 ? 9.499 -12.477 -26.921 1.00 95.94 274 LYS A N 1
ATOM 2290 C CA . LYS A 1 274 ? 9.693 -11.780 -28.204 1.00 95.94 274 LYS A CA 1
ATOM 2291 C C . LYS A 1 274 ? 10.962 -10.924 -28.186 1.00 95.94 274 LYS A C 1
ATOM 2293 O O . LYS A 1 274 ? 11.730 -10.994 -29.140 1.00 95.94 274 LYS A O 1
ATOM 2298 N N . LYS A 1 275 ? 11.207 -10.158 -27.118 1.00 96.44 275 LYS A N 1
ATOM 2299 C CA . LYS A 1 275 ? 12.406 -9.320 -26.954 1.00 96.44 275 LYS A CA 1
ATOM 2300 C C . LYS A 1 275 ? 13.679 -10.156 -27.084 1.00 96.44 275 LYS A C 1
ATOM 2302 O O . LYS A 1 275 ? 14.517 -9.828 -27.918 1.00 96.44 275 LYS A O 1
ATOM 2307 N N . GLN A 1 276 ? 13.758 -11.259 -26.341 1.00 96.31 276 GLN A N 1
ATOM 2308 C CA . GLN A 1 276 ? 14.889 -12.194 -26.355 1.00 96.31 276 GLN A CA 1
ATOM 2309 C C . GLN A 1 276 ? 15.084 -12.838 -27.738 1.00 96.31 276 GLN A C 1
ATOM 2311 O O . GLN A 1 276 ? 16.201 -12.951 -28.233 1.00 96.31 276 GLN A O 1
ATOM 2316 N N . THR A 1 277 ? 13.991 -13.190 -28.425 1.00 94.00 277 THR A N 1
ATOM 2317 C CA . THR A 1 277 ? 14.051 -13.744 -29.793 1.00 94.00 277 THR A CA 1
ATOM 2318 C C . THR A 1 277 ? 14.678 -12.759 -30.787 1.00 94.00 277 THR A C 1
ATOM 2320 O O . THR A 1 277 ? 15.410 -13.163 -31.690 1.00 94.00 277 THR A O 1
ATOM 2323 N N . PHE A 1 278 ? 14.404 -11.463 -30.625 1.00 93.44 278 PHE A N 1
ATOM 2324 C CA . PHE A 1 278 ? 14.915 -10.402 -31.494 1.00 93.44 278 PHE A CA 1
ATOM 2325 C C . PHE A 1 278 ? 16.241 -9.794 -31.025 1.00 93.44 278 PHE A C 1
ATOM 2327 O O . PHE A 1 278 ? 16.756 -8.887 -31.679 1.00 93.44 278 PHE A O 1
ATOM 2334 N N . GLU A 1 279 ? 16.813 -10.273 -29.920 1.00 92.62 279 GLU A N 1
ATOM 2335 C CA . GLU A 1 279 ? 18.040 -9.710 -29.355 1.00 92.62 279 GLU A CA 1
ATOM 2336 C C . GLU A 1 279 ? 19.262 -9.919 -30.256 1.00 92.62 279 GLU A C 1
ATOM 2338 O O . GLU A 1 279 ? 20.110 -9.027 -30.326 1.00 92.62 279 GLU A O 1
ATOM 2343 N N . ASN A 1 280 ? 19.275 -11.038 -30.990 1.00 89.25 280 ASN A N 1
ATOM 2344 C CA . ASN A 1 280 ? 20.322 -11.440 -31.935 1.00 89.25 280 ASN A CA 1
ATOM 2345 C C . ASN A 1 280 ? 20.122 -10.873 -33.354 1.00 89.25 280 ASN A C 1
ATOM 2347 O O . ASN A 1 280 ? 20.846 -11.249 -34.277 1.00 89.25 280 ASN A O 1
ATOM 2351 N N . LEU A 1 281 ? 19.100 -10.039 -33.582 1.00 92.38 281 LEU A N 1
ATOM 2352 C CA . LEU A 1 281 ? 18.968 -9.351 -34.864 1.00 92.38 281 LEU A CA 1
ATOM 2353 C C . LEU A 1 281 ? 19.936 -8.164 -34.941 1.00 92.38 281 LEU A C 1
ATOM 2355 O O . LEU A 1 281 ? 20.147 -7.494 -33.927 1.00 92.38 281 LEU A O 1
ATOM 2359 N N . PRO A 1 282 ? 20.444 -7.832 -36.145 1.00 93.62 282 PRO A N 1
ATOM 2360 C CA . PRO A 1 282 ? 21.267 -6.648 -36.334 1.00 93.62 282 PRO A CA 1
ATOM 2361 C C . PRO A 1 282 ? 20.542 -5.384 -35.855 1.00 93.62 282 PRO A C 1
ATOM 2363 O O . PRO A 1 282 ? 19.416 -5.099 -36.275 1.00 93.62 282 PRO A O 1
ATOM 2366 N N . LYS A 1 283 ? 21.204 -4.613 -34.994 1.00 94.75 283 LYS A N 1
ATOM 2367 C CA . LYS A 1 283 ? 20.735 -3.316 -34.487 1.00 94.75 283 LYS A CA 1
ATOM 2368 C C . LYS A 1 283 ? 21.424 -2.215 -35.277 1.00 94.75 283 LYS A C 1
ATOM 2370 O O . LYS A 1 283 ? 22.638 -2.269 -35.467 1.00 94.75 283 LYS A O 1
ATOM 2375 N N . ILE A 1 284 ? 20.656 -1.236 -35.744 1.00 95.69 284 ILE A N 1
ATOM 2376 C CA . ILE A 1 284 ? 21.154 -0.155 -36.599 1.00 95.69 284 ILE A CA 1
ATOM 2377 C C . ILE A 1 284 ? 21.009 1.166 -35.852 1.00 95.69 284 ILE A C 1
ATOM 2379 O O . ILE A 1 284 ? 19.889 1.610 -35.586 1.00 95.69 284 ILE A O 1
ATOM 2383 N N . ASP A 1 285 ? 22.140 1.811 -35.582 1.00 95.25 285 ASP A N 1
ATOM 2384 C CA . ASP A 1 285 ? 22.212 3.119 -34.940 1.00 95.25 285 ASP A CA 1
ATOM 2385 C C . ASP A 1 285 ? 22.829 4.149 -35.891 1.00 95.25 285 ASP A C 1
ATOM 2387 O O . ASP A 1 285 ? 23.833 3.892 -36.557 1.00 95.25 285 ASP A O 1
ATOM 2391 N N . PHE A 1 286 ? 22.267 5.352 -35.912 1.00 96.50 286 PHE A N 1
ATOM 2392 C CA . PHE A 1 286 ? 22.948 6.528 -36.431 1.00 96.50 286 PHE A CA 1
ATOM 2393 C C . PHE A 1 286 ? 23.831 7.117 -35.334 1.00 96.50 286 PHE A C 1
ATOM 2395 O O . PHE A 1 286 ? 23.360 7.372 -34.222 1.00 96.50 286 PHE A O 1
ATOM 2402 N N . VAL A 1 287 ? 25.101 7.352 -35.654 1.00 96.69 287 VAL A N 1
ATOM 2403 C CA . VAL A 1 287 ? 26.061 7.990 -34.754 1.00 96.69 287 VAL A CA 1
ATOM 2404 C C . VAL A 1 287 ? 26.643 9.228 -35.418 1.00 96.69 287 VAL A C 1
ATOM 2406 O O . VAL A 1 287 ? 27.056 9.197 -36.577 1.00 96.69 287 VAL A O 1
ATOM 2409 N N . ALA A 1 288 ? 26.693 10.324 -34.672 1.00 97.06 288 ALA A N 1
ATOM 2410 C CA . ALA A 1 288 ? 27.417 11.521 -35.060 1.00 97.06 288 ALA A CA 1
ATOM 2411 C C . ALA A 1 288 ? 28.200 12.060 -33.864 1.00 97.06 288 ALA A C 1
ATOM 2413 O O . ALA A 1 288 ? 27.783 11.901 -32.720 1.00 97.06 288 ALA A O 1
ATOM 2414 N N . GLY A 1 289 ? 29.342 12.685 -34.105 1.00 95.94 289 GLY A N 1
ATOM 2415 C CA . GLY A 1 289 ? 30.200 13.176 -33.042 1.00 95.94 289 GLY A CA 1
ATOM 2416 C C . GLY A 1 289 ? 31.071 14.333 -33.492 1.00 95.94 289 GLY A C 1
ATOM 2417 O O . GLY A 1 289 ? 31.506 14.394 -34.640 1.00 95.94 289 GLY A O 1
ATOM 2418 N N . TYR A 1 290 ? 31.333 15.240 -32.565 1.00 96.19 290 TYR A N 1
ATOM 2419 C CA . TYR A 1 290 ? 32.326 16.291 -32.694 1.00 96.19 290 TYR A CA 1
ATOM 2420 C C . TYR A 1 290 ? 33.266 16.199 -31.501 1.00 96.19 290 TYR A C 1
ATOM 2422 O O . TYR A 1 290 ? 32.819 16.338 -30.364 1.00 96.19 290 TYR A O 1
ATOM 2430 N N . ILE A 1 291 ? 34.549 15.947 -31.750 1.00 94.50 291 ILE A N 1
ATOM 2431 C CA . ILE A 1 291 ? 35.568 15.809 -30.707 1.00 94.50 291 ILE A CA 1
ATOM 2432 C C . ILE A 1 291 ? 36.659 16.830 -30.973 1.00 94.50 291 ILE A C 1
ATOM 2434 O O . ILE A 1 291 ? 37.227 16.864 -32.060 1.00 94.50 291 ILE A O 1
ATOM 2438 N N . LYS A 1 292 ? 36.983 17.629 -29.965 1.00 93.44 292 LYS A N 1
ATOM 2439 C CA . LYS A 1 292 ? 38.063 18.603 -30.002 1.00 93.44 292 LYS A CA 1
ATOM 2440 C C . LYS A 1 292 ? 39.070 18.278 -28.916 1.00 93.44 292 LYS A C 1
ATOM 2442 O O . LYS A 1 292 ? 38.722 18.270 -27.735 1.00 93.44 292 LYS A O 1
ATOM 2447 N N . THR A 1 293 ? 40.316 18.056 -29.317 1.00 89.31 293 THR A N 1
ATOM 2448 C CA . THR A 1 293 ? 41.411 17.761 -28.389 1.00 89.31 293 THR A CA 1
ATOM 2449 C C . THR A 1 293 ? 42.504 18.810 -28.507 1.00 89.31 293 THR A C 1
ATOM 2451 O O . THR A 1 293 ? 43.004 19.086 -29.598 1.00 89.31 293 THR A O 1
ATOM 2454 N N . ASN A 1 294 ? 42.901 19.366 -27.364 1.00 87.25 294 ASN A N 1
ATOM 2455 C CA . ASN A 1 294 ? 43.971 20.345 -27.246 1.00 87.25 294 ASN A CA 1
ATOM 2456 C C . ASN A 1 294 ? 45.028 19.855 -26.249 1.00 87.25 294 ASN A C 1
ATOM 2458 O O . ASN A 1 294 ? 44.696 19.519 -25.112 1.00 87.25 294 ASN A O 1
ATOM 2462 N N . THR A 1 295 ? 46.295 19.822 -26.657 1.00 81.94 295 THR A N 1
ATOM 2463 C CA . THR A 1 295 ? 47.422 19.471 -25.787 1.00 81.94 295 THR A CA 1
ATOM 2464 C C . THR A 1 295 ? 48.137 20.733 -25.308 1.00 81.94 295 THR A C 1
ATOM 2466 O O . THR A 1 295 ? 48.534 21.595 -26.091 1.00 81.94 295 THR A O 1
ATOM 2469 N N . LEU A 1 296 ? 48.307 20.850 -23.995 1.00 68.69 296 LEU A N 1
ATOM 2470 C CA . LEU A 1 296 ? 48.990 21.950 -23.331 1.00 68.69 296 LEU A CA 1
ATOM 2471 C C . LEU A 1 296 ? 50.411 21.484 -22.947 1.00 68.69 296 LEU A C 1
ATOM 2473 O O . LEU A 1 296 ? 50.556 20.457 -22.286 1.00 68.69 296 LEU A O 1
ATOM 2477 N N . GLU A 1 297 ? 51.419 22.268 -23.363 1.00 63.25 297 GLU A N 1
ATOM 2478 C CA . GLU A 1 297 ? 52.778 22.393 -22.776 1.00 63.25 297 GLU A CA 1
ATOM 2479 C C . GLU A 1 297 ? 54.063 21.851 -23.449 1.00 63.25 297 GLU A C 1
ATOM 2481 O O . GLU A 1 297 ? 55.119 22.191 -22.929 1.00 63.25 297 GLU A O 1
ATOM 2486 N N . TYR A 1 298 ? 54.121 21.212 -24.632 1.00 55.97 298 TYR A N 1
ATOM 2487 C CA . TYR A 1 298 ? 55.464 21.100 -25.283 1.00 55.97 298 TYR A CA 1
ATOM 2488 C C . TYR A 1 298 ? 55.532 20.933 -26.798 1.00 55.97 298 TYR A C 1
ATOM 2490 O O . TYR A 1 298 ? 56.466 21.408 -27.435 1.00 55.97 298 TYR A O 1
ATOM 2498 N N . LEU A 1 299 ? 54.499 20.387 -27.418 1.00 53.59 299 LEU A N 1
ATOM 2499 C CA . LEU A 1 299 ? 54.215 20.660 -28.817 1.00 53.59 299 LEU A CA 1
ATOM 2500 C C . LEU A 1 299 ? 52.777 21.146 -28.811 1.00 53.59 299 LEU A C 1
ATOM 2502 O O . LEU A 1 299 ? 51.876 20.375 -28.480 1.00 53.59 299 LEU A O 1
ATOM 2506 N N . LYS A 1 300 ? 52.559 22.437 -29.100 1.00 52.81 300 LYS A N 1
ATOM 2507 C CA . LYS A 1 300 ? 51.236 22.927 -29.500 1.00 52.81 300 LYS A CA 1
ATOM 2508 C C . LYS A 1 300 ? 50.906 22.224 -30.813 1.00 52.81 300 LYS A C 1
ATOM 2510 O O . LYS A 1 300 ? 51.060 22.800 -31.887 1.00 52.81 300 LYS A O 1
ATOM 2515 N N . THR A 1 301 ? 50.533 20.953 -30.745 1.00 55.78 301 THR A N 1
ATOM 2516 C CA . THR A 1 301 ? 49.841 20.314 -31.847 1.00 55.78 301 THR A CA 1
ATOM 2517 C C . THR A 1 301 ? 48.630 21.194 -32.096 1.00 55.78 301 THR A C 1
ATOM 2519 O O . THR A 1 301 ? 47.964 21.622 -31.149 1.00 55.78 301 THR A O 1
ATOM 2522 N N . ALA A 1 302 ? 48.416 21.576 -33.355 1.00 62.19 302 ALA A N 1
ATOM 2523 C CA . ALA A 1 302 ? 47.225 22.325 -33.712 1.00 62.19 302 ALA A CA 1
ATOM 2524 C C . ALA A 1 302 ? 46.012 21.596 -33.125 1.00 62.19 302 ALA A C 1
ATOM 2526 O O . ALA A 1 302 ? 45.989 20.364 -33.135 1.00 62.19 302 ALA A O 1
ATOM 2527 N N . SER A 1 303 ? 45.049 22.347 -32.584 1.00 67.19 303 SER A N 1
ATOM 2528 C CA . SER A 1 303 ? 43.785 21.770 -32.123 1.00 67.19 303 SER A CA 1
ATOM 2529 C C . SER A 1 303 ? 43.283 20.798 -33.178 1.00 67.19 303 SER A C 1
ATOM 2531 O O . SER A 1 303 ? 43.139 21.188 -34.339 1.00 67.19 303 SER A O 1
ATOM 2533 N N . ILE A 1 304 ? 43.078 19.543 -32.787 1.00 78.69 304 ILE A N 1
ATOM 2534 C CA . ILE A 1 304 ? 42.555 18.544 -33.708 1.00 78.69 304 ILE A CA 1
ATOM 2535 C C . ILE A 1 304 ? 41.065 18.436 -33.447 1.00 78.69 304 ILE A C 1
ATOM 2537 O O . ILE A 1 304 ? 40.642 18.065 -32.348 1.00 78.69 304 ILE A O 1
ATOM 2541 N N . ASP A 1 305 ? 40.304 18.767 -34.480 1.00 85.06 305 ASP A N 1
ATOM 2542 C CA . ASP A 1 305 ? 38.856 18.700 -34.484 1.00 85.06 305 ASP A CA 1
ATOM 2543 C C . ASP A 1 305 ? 38.452 17.502 -35.359 1.00 85.06 305 ASP A C 1
ATOM 2545 O O . ASP A 1 305 ? 38.811 17.421 -36.536 1.00 85.06 305 ASP A O 1
ATOM 2549 N N . TYR A 1 306 ? 37.724 16.550 -34.780 1.00 86.12 306 TYR A N 1
ATOM 2550 C CA . TYR A 1 306 ? 37.205 15.367 -35.459 1.00 86.12 306 TYR A CA 1
ATOM 2551 C C . TYR A 1 306 ? 35.695 15.491 -35.617 1.00 86.12 306 TYR A C 1
ATOM 2553 O O . TYR A 1 306 ? 34.982 15.713 -34.638 1.00 86.12 306 TYR A O 1
ATOM 2561 N N . TYR A 1 307 ? 35.212 15.273 -36.837 1.00 91.88 307 TYR A N 1
ATOM 2562 C CA . TYR A 1 307 ? 33.795 15.086 -37.128 1.00 91.88 307 TYR A CA 1
ATOM 2563 C C . TYR A 1 307 ? 33.575 13.626 -37.494 1.00 91.88 307 TYR A C 1
ATOM 2565 O O . TYR A 1 307 ? 34.228 13.097 -38.393 1.00 91.88 307 TYR A O 1
ATOM 2573 N N . ILE A 1 308 ? 32.662 12.976 -36.791 1.00 90.06 308 ILE A N 1
ATOM 2574 C CA . ILE A 1 308 ? 32.290 11.586 -37.016 1.00 90.06 308 ILE A CA 1
ATOM 2575 C C . ILE A 1 308 ? 30.822 11.591 -37.413 1.00 90.06 308 ILE A C 1
ATOM 2577 O O . ILE A 1 308 ? 30.000 12.218 -36.753 1.00 90.06 308 ILE A O 1
ATOM 2581 N N . PHE A 1 309 ? 30.484 10.905 -38.492 1.00 94.88 309 PHE A N 1
ATOM 2582 C CA . PHE A 1 309 ? 29.111 10.601 -38.866 1.00 94.88 309 PHE A CA 1
ATOM 2583 C C . PHE A 1 309 ? 29.109 9.217 -39.496 1.00 94.88 309 PHE A C 1
ATOM 2585 O O . PHE A 1 309 ? 29.988 8.885 -40.293 1.00 94.88 309 PHE A O 1
ATOM 2592 N N . GLY A 1 310 ? 28.154 8.382 -39.117 1.00 95.06 310 GLY A N 1
ATOM 2593 C CA . GLY A 1 310 ? 28.127 7.015 -39.601 1.00 95.06 310 GLY A CA 1
ATOM 2594 C C . GLY A 1 310 ? 26.897 6.251 -39.161 1.00 95.06 310 GLY A C 1
ATOM 2595 O O . GLY A 1 310 ? 26.127 6.677 -38.301 1.00 95.06 310 GLY A O 1
ATOM 2596 N N . ILE A 1 311 ? 26.737 5.091 -39.781 1.00 96.38 311 ILE A N 1
ATOM 2597 C CA . ILE A 1 311 ? 25.769 4.085 -39.374 1.00 96.38 311 ILE A CA 1
ATOM 2598 C C . ILE A 1 311 ? 26.564 2.975 -38.696 1.00 96.38 311 ILE A C 1
ATOM 2600 O O . ILE A 1 311 ? 27.487 2.417 -39.290 1.00 96.38 311 ILE A O 1
ATOM 2604 N N . GLN A 1 312 ? 26.221 2.681 -37.449 1.00 93.56 312 GLN A N 1
ATOM 2605 C CA . GLN A 1 312 ? 26.784 1.578 -36.687 1.00 93.56 312 GLN A CA 1
ATOM 2606 C C . GLN A 1 312 ? 25.803 0.405 -36.743 1.00 93.56 312 GLN A C 1
ATOM 2608 O O . GLN A 1 312 ? 24.624 0.563 -36.429 1.00 93.56 312 GLN A O 1
ATOM 2613 N N . ILE A 1 313 ? 26.293 -0.768 -37.142 1.00 93.81 313 ILE A N 1
ATOM 2614 C CA . ILE A 1 313 ? 25.522 -2.014 -37.134 1.00 93.81 313 ILE A CA 1
ATOM 2615 C C . ILE A 1 313 ? 26.122 -2.916 -36.060 1.00 93.81 313 ILE A C 1
ATOM 2617 O O . ILE A 1 313 ? 27.305 -3.249 -36.131 1.00 93.81 313 ILE A O 1
ATOM 2621 N N . ASN A 1 314 ? 25.314 -3.288 -35.070 1.00 88.94 314 ASN A N 1
ATOM 2622 C CA . ASN A 1 314 ? 25.703 -4.197 -33.995 1.00 88.94 314 ASN A CA 1
ATOM 2623 C C . ASN A 1 314 ? 25.018 -5.551 -34.217 1.00 88.94 314 ASN A C 1
ATOM 2625 O O . ASN A 1 314 ? 23.804 -5.579 -34.422 1.00 88.94 314 ASN A O 1
ATOM 2629 N N . PHE A 1 315 ? 25.792 -6.637 -34.183 1.00 84.62 315 PHE A N 1
ATOM 2630 C CA . PHE A 1 315 ? 25.311 -8.021 -34.241 1.00 84.62 315 PHE A CA 1
ATOM 2631 C C . PHE A 1 315 ? 25.360 -8.645 -32.850 1.00 84.62 315 PHE A C 1
ATOM 2633 O O . PHE A 1 315 ? 26.301 -8.301 -32.097 1.00 84.62 315 PHE A O 1
#

Radius of gyration: 39.27 Å; Cα contacts (8 Å, |Δi|>4): 356; chains: 1; bounding box: 101×88×97 Å

pLDDT: mean 89.0, std 13.83, range [43.62, 98.44]

Foldseek 3Di:
DPPPVVVVVVVVVVVVVVVVVVVCVVPDPPDPDADELVNLLVLLCVFVVLLVVLVVVLVVLVCQLVVLVVLQAKDKDKDWDKDWDCDPDDPPPDHIWIKIKIKIKIKHFPDDVLSVLSSVLSVLSSVLSVLSSVVSSVVLSVLSVVLQVQLLVLVVVLVVLVVVLVVLVVVLVVQVVCVVVVNHDPVVNVVSVVVSVVSVVVNVVSVVSSVVSQVSSCNSSVHGRPHHDHDDPDDDDDADPPPDVVVVVVCCCVPRSVNVSVVSVVVSVVSVVVSVVCVPPKTKMWMWMWMWMAMDDDDRPPTDIDIDTDIDIDD